Protein AF-U1NLK1-F1 (afdb_monomer)

Solvent-accessible surface area (backbone atoms only — not comparable to full-atom values): 20236 Å² total; per-residue (Å²): 136,89,83,83,89,82,84,82,87,79,84,86,82,89,83,80,89,79,91,85,88,83,83,87,78,91,76,84,80,75,80,75,85,73,62,99,63,58,69,63,58,55,56,57,53,33,57,78,66,53,51,46,60,52,48,53,52,49,52,52,51,51,51,49,48,53,52,52,48,52,51,51,51,54,51,52,48,52,53,52,49,54,52,49,52,50,52,52,51,53,53,50,50,53,52,50,51,56,49,47,53,54,48,52,53,50,50,54,66,72,64,68,86,81,70,88,75,87,65,66,79,44,77,47,78,29,47,57,73,56,37,52,51,48,49,54,53,49,43,65,43,75,46,58,84,64,21,15,33,32,29,35,33,65,48,76,87,63,58,54,67,72,57,41,66,74,45,47,83,43,43,64,58,52,60,77,48,53,54,26,37,38,38,36,38,75,84,60,85,45,39,37,36,33,36,50,65,44,73,71,75,75,44,74,48,62,29,37,37,40,82,73,63,70,61,29,55,34,50,49,94,81,24,25,30,40,39,35,35,42,45,76,43,34,34,22,33,30,39,32,45,61,84,54,77,47,80,74,48,75,43,77,52,93,68,74,73,90,71,88,73,85,51,99,59,49,70,61,52,51,53,52,33,53,52,50,32,51,54,47,51,54,49,47,50,51,51,53,55,49,50,60,70,74,42,63,71,85,40,50,69,46,33,36,38,36,21,42,72,93,58,51,73,82,39,62,93,73,36,80,40,77,49,71,46,95,56,64,82,55,47,70,62,17,39,54,51,40,54,54,55,54,39,36,32,38,37,35,32,93

Radius of gyration: 35.9 Å; Cα contacts (8 Å, |Δi|>4): 439; chains: 1; bounding box: 69×79×125 Å

pLDDT: mean 79.58, std 20.11, range [28.73, 97.25]

Nearest PDB structures (foldseek):
  7o80-assembly1_By  TM=4.225E-01  e=8.668E-10  Oryctolagus cuniculus
  5dmq-assembly1_B  TM=4.391E-01  e=5.364E-10  Mus musculus
  1dt9-assembly1_A  TM=4.737E-01  e=9.556E-09  Homo sapiens
  6xa1-assembly1_j  TM=4.141E-01  e=2.008E-09  Homo sapiens
  6p5n-assembly1_Aq  TM=4.142E-01  e=1.640E-08  Homo sapiens

Structure (mmCIF, N/CA/C/O backbone):
data_AF-U1NLK1-F1
#
_entry.id   AF-U1NLK1-F1
#
loop_
_atom_site.group_PDB
_atom_site.id
_atom_site.type_symbol
_atom_site.label_atom_id
_atom_site.label_alt_id
_atom_site.label_comp_id
_atom_site.label_asym_id
_atom_site.label_entity_id
_atom_site.label_seq_id
_atom_site.pdbx_PDB_ins_code
_atom_site.Cartn_x
_atom_site.Cartn_y
_atom_site.Cartn_z
_atom_site.occupancy
_atom_site.B_iso_or_equiv
_atom_site.auth_seq_id
_atom_site.auth_comp_id
_atom_site.auth_asym_id
_atom_site.auth_atom_id
_atom_site.pdbx_PDB_model_num
ATOM 1 N N . VAL A 1 1 ? 26.184 36.610 97.430 1.00 35.47 1 VAL A N 1
ATOM 2 C CA . VAL A 1 1 ? 25.673 35.224 97.487 1.00 35.47 1 VAL A CA 1
ATOM 3 C C . VAL A 1 1 ? 25.895 34.614 96.115 1.00 35.47 1 VAL A C 1
ATOM 5 O O . VAL A 1 1 ? 25.570 35.236 95.117 1.00 35.47 1 VAL A O 1
ATOM 8 N N . THR A 1 2 ? 26.633 33.514 96.124 1.00 32.72 2 THR A N 1
ATOM 9 C CA . THR A 1 2 ? 27.282 32.741 95.049 1.00 32.72 2 THR A CA 1
ATOM 10 C C . THR A 1 2 ? 26.509 32.554 93.737 1.00 32.72 2 THR A C 1
ATOM 12 O O . THR A 1 2 ? 25.318 32.268 93.777 1.00 32.72 2 THR A O 1
ATOM 15 N N . GLY A 1 3 ? 27.217 32.559 92.594 1.00 31.00 3 GLY A N 1
ATOM 16 C CA . GLY A 1 3 ? 26.672 32.031 91.334 1.00 31.00 3 GLY A CA 1
ATOM 17 C C . GLY A 1 3 ? 27.561 32.150 90.083 1.00 31.00 3 GLY A C 1
ATOM 18 O O . GLY A 1 3 ? 27.237 32.902 89.179 1.00 31.00 3 GLY A O 1
ATOM 19 N N . THR A 1 4 ? 28.653 31.376 90.042 1.00 31.38 4 THR A N 1
ATOM 20 C CA . THR A 1 4 ? 29.181 30.615 88.877 1.00 31.38 4 THR A CA 1
ATOM 21 C C . THR A 1 4 ? 29.261 31.236 87.466 1.00 31.38 4 THR A C 1
ATOM 23 O O . THR A 1 4 ? 28.329 31.143 86.671 1.00 31.38 4 THR A O 1
ATOM 26 N N . THR A 1 5 ? 30.474 31.653 87.082 1.00 32.59 5 THR A N 1
ATOM 27 C CA . THR A 1 5 ? 30.939 31.753 85.683 1.00 32.59 5 THR A CA 1
ATOM 28 C C . THR A 1 5 ? 31.375 30.366 85.187 1.00 32.59 5 THR A C 1
ATOM 30 O O . THR A 1 5 ? 32.355 29.817 85.690 1.00 32.59 5 THR A O 1
ATOM 33 N N . ARG A 1 6 ? 30.676 29.779 84.204 1.00 32.31 6 ARG A N 1
ATOM 34 C CA . ARG A 1 6 ? 31.159 28.602 83.453 1.00 32.31 6 ARG A CA 1
ATOM 35 C C . ARG A 1 6 ? 31.750 29.055 82.121 1.00 32.31 6 ARG A C 1
ATOM 37 O O . ARG A 1 6 ? 31.033 29.541 81.254 1.00 32.31 6 ARG A O 1
ATOM 44 N N . VAL A 1 7 ? 33.057 28.867 81.973 1.00 32.38 7 VAL A N 1
ATOM 45 C CA . VAL A 1 7 ? 33.780 28.967 80.701 1.00 32.38 7 VAL A CA 1
ATOM 46 C C . VAL A 1 7 ? 33.726 27.589 80.044 1.00 32.38 7 VAL A C 1
ATOM 48 O O . VAL A 1 7 ? 34.303 26.643 80.574 1.00 32.38 7 VAL A O 1
ATOM 51 N N . PHE A 1 8 ? 33.036 27.463 78.910 1.00 30.27 8 PHE A N 1
ATOM 52 C CA . PHE A 1 8 ? 33.158 26.292 78.043 1.00 30.27 8 PHE A CA 1
ATOM 53 C C . PHE A 1 8 ? 34.151 26.607 76.923 1.00 30.27 8 PHE A C 1
ATOM 55 O O . PHE A 1 8 ? 33.874 27.395 76.022 1.00 30.27 8 PHE A O 1
ATOM 62 N N . LYS A 1 9 ? 35.330 25.986 77.020 1.00 29.81 9 LYS A N 1
ATOM 63 C CA . LYS A 1 9 ? 36.232 25.730 75.895 1.00 29.81 9 LYS A CA 1
ATOM 64 C C . LYS A 1 9 ? 35.556 24.695 74.991 1.00 29.81 9 LYS A C 1
ATOM 66 O O . LYS A 1 9 ? 35.135 23.653 75.486 1.00 29.81 9 LYS A O 1
ATOM 71 N N . CYS A 1 10 ? 35.499 24.948 73.690 1.00 30.53 10 CYS A N 1
ATOM 72 C CA . CYS A 1 10 ? 35.383 23.888 72.694 1.00 30.53 10 CYS A CA 1
ATOM 73 C C . CYS A 1 10 ? 36.497 24.087 71.673 1.00 30.53 10 CYS A C 1
ATOM 75 O O . CYS A 1 10 ? 36.639 25.155 71.079 1.00 30.53 10 CYS A O 1
ATOM 77 N N . GLU A 1 11 ? 37.333 23.060 71.595 1.00 30.70 11 GLU A N 1
ATOM 78 C CA . GLU A 1 11 ? 38.488 22.933 70.726 1.00 30.70 11 GLU A CA 1
ATOM 79 C C . GLU A 1 11 ? 38.038 22.760 69.274 1.00 30.70 11 GLU A C 1
ATOM 81 O O . GLU A 1 11 ? 37.108 22.018 68.966 1.00 30.70 11 GLU A O 1
ATOM 86 N N . PHE A 1 12 ? 38.720 23.477 68.385 1.00 31.33 12 PHE A N 1
ATOM 87 C CA . PHE A 1 12 ? 38.648 23.306 66.942 1.00 31.33 12 PHE A CA 1
ATOM 88 C C . PHE A 1 12 ? 39.419 22.042 66.560 1.00 31.33 12 PHE A C 1
ATOM 90 O O . PHE A 1 12 ? 40.624 21.971 66.801 1.00 31.33 12 PHE A O 1
ATOM 97 N N . GLN A 1 13 ? 38.759 21.087 65.906 1.00 33.28 13 GLN A N 1
ATOM 98 C CA . GLN A 1 13 ? 39.443 20.004 65.209 1.00 33.28 13 GLN A CA 1
ATOM 99 C C . GLN A 1 13 ? 39.294 20.215 63.701 1.00 33.28 13 GLN A C 1
ATOM 101 O O . GLN A 1 13 ? 38.194 20.234 63.152 1.00 33.28 13 GLN A O 1
ATOM 106 N N . GLN A 1 14 ? 40.438 20.467 63.067 1.00 34.34 14 GLN A N 1
ATOM 107 C CA . GLN A 1 14 ? 40.618 20.654 61.633 1.00 34.34 14 GLN A CA 1
ATOM 108 C C . GLN A 1 14 ? 40.370 19.343 60.878 1.00 34.34 14 GLN A C 1
ATOM 110 O O . GLN A 1 14 ? 40.977 18.326 61.207 1.00 34.34 14 GLN A O 1
ATOM 115 N N . ILE A 1 15 ? 39.607 19.406 59.785 1.00 32.59 15 ILE A N 1
ATOM 116 C CA . ILE A 1 15 ? 39.897 18.617 58.584 1.00 32.59 15 ILE A CA 1
ATOM 117 C C . ILE A 1 15 ? 39.989 19.595 57.414 1.00 32.59 15 ILE A C 1
ATOM 119 O O . ILE A 1 15 ? 39.127 20.447 57.209 1.00 32.59 15 ILE A O 1
ATOM 123 N N . ALA A 1 16 ? 41.120 19.497 56.727 1.00 31.34 16 ALA A N 1
ATOM 124 C CA . ALA A 1 16 ? 41.568 20.337 55.637 1.00 31.34 16 ALA A CA 1
ATOM 125 C C . ALA A 1 16 ? 41.209 19.741 54.265 1.00 31.34 16 ALA A C 1
ATOM 127 O O . ALA A 1 16 ? 41.002 18.533 54.161 1.00 31.34 16 ALA A O 1
ATOM 128 N N . ASN A 1 17 ? 41.351 20.601 53.240 1.00 31.61 17 ASN A N 1
ATOM 129 C CA . ASN A 1 17 ? 41.755 20.305 51.850 1.00 31.61 17 ASN A CA 1
ATOM 130 C C . ASN A 1 17 ? 40.662 19.751 50.902 1.00 31.61 17 ASN A C 1
ATOM 132 O O . ASN A 1 17 ? 39.971 18.812 51.256 1.00 31.61 17 ASN A O 1
ATOM 136 N N . VAL A 1 18 ? 40.426 20.237 49.668 1.00 31.27 18 VAL A N 1
ATOM 137 C CA . VAL A 1 18 ? 41.134 21.106 48.686 1.00 31.27 18 VAL A CA 1
ATOM 138 C C . VAL A 1 18 ? 40.056 21.748 47.777 1.00 31.27 18 VAL A C 1
ATOM 140 O O . VAL A 1 18 ? 39.129 21.044 47.402 1.00 31.27 18 VAL A O 1
ATOM 143 N N . GLY A 1 19 ? 40.037 23.073 47.543 1.00 28.73 19 GLY A N 1
ATOM 144 C CA . GLY A 1 19 ? 40.497 23.761 46.304 1.00 28.73 19 GLY A CA 1
ATOM 145 C C . GLY A 1 19 ? 39.364 23.865 45.261 1.00 28.73 19 GLY A C 1
ATOM 146 O O . GLY A 1 19 ? 38.586 22.939 45.137 1.00 28.73 19 GLY A O 1
ATOM 147 N N . VAL A 1 20 ? 39.111 24.906 44.467 1.00 32.47 20 VAL A N 1
ATOM 148 C CA . VAL A 1 20 ? 39.746 26.144 43.973 1.00 32.47 20 VAL A CA 1
ATOM 149 C C . VAL A 1 20 ? 38.516 26.965 43.500 1.00 32.47 20 VAL A C 1
ATOM 151 O O . VAL A 1 20 ? 37.607 26.379 42.932 1.00 32.47 20 VAL A O 1
ATOM 154 N N . GLY A 1 21 ? 38.274 28.251 43.741 1.00 28.88 21 GLY A N 1
ATOM 155 C CA . GLY A 1 21 ? 39.117 29.433 43.704 1.00 28.88 21 GLY A CA 1
ATOM 156 C C . GLY A 1 21 ? 38.359 30.505 42.907 1.00 28.88 21 GLY A C 1
ATOM 157 O O . GLY A 1 21 ? 38.140 30.299 41.727 1.00 28.88 21 GLY A O 1
ATOM 158 N N . SER A 1 22 ? 37.976 31.628 43.529 1.00 32.97 22 SER A N 1
ATOM 159 C CA . SER A 1 22 ? 37.898 32.959 42.887 1.00 32.97 22 SER A CA 1
ATOM 160 C C . SER A 1 22 ? 37.279 34.012 43.820 1.00 32.97 22 SER A C 1
ATOM 162 O O . SER A 1 22 ? 36.072 34.071 44.010 1.00 32.97 22 SER A O 1
ATOM 164 N N . ARG A 1 23 ? 38.159 34.877 44.339 1.00 36.12 23 ARG A N 1
ATOM 165 C CA . ARG A 1 23 ? 37.994 36.335 44.503 1.00 36.12 23 ARG A CA 1
ATOM 166 C C . ARG A 1 23 ? 36.764 36.860 45.272 1.00 36.12 23 ARG A C 1
ATOM 168 O O . ARG A 1 23 ? 35.767 37.257 44.695 1.00 36.12 23 ARG A O 1
ATOM 175 N N . GLY A 1 24 ? 36.970 37.042 46.577 1.00 29.58 24 GLY A N 1
ATOM 176 C CA . GLY A 1 24 ? 37.084 38.382 47.168 1.00 29.58 24 GLY A CA 1
ATOM 177 C C . GLY A 1 24 ? 35.843 39.278 47.216 1.00 29.58 24 GLY A C 1
ATOM 178 O O . GLY A 1 24 ? 35.661 40.123 46.349 1.00 29.58 24 GLY A O 1
ATOM 179 N N . LEU A 1 25 ? 35.145 39.243 48.353 1.00 28.91 25 LEU A N 1
ATOM 180 C CA . LEU A 1 25 ? 34.702 40.460 49.039 1.00 28.91 25 LEU A CA 1
ATOM 181 C C . LEU A 1 25 ? 34.605 40.173 50.545 1.00 28.91 25 LEU A C 1
ATOM 183 O O . LEU A 1 25 ? 33.711 39.472 51.011 1.00 28.91 25 LEU A O 1
ATOM 187 N N . CYS A 1 26 ? 35.568 40.693 51.309 1.00 29.67 26 CYS A N 1
ATOM 188 C CA . CYS A 1 26 ? 35.467 40.792 52.761 1.00 29.67 26 CYS A CA 1
ATOM 189 C C . CYS A 1 26 ? 34.320 41.752 53.099 1.00 29.67 26 CYS A C 1
ATOM 191 O O . CYS A 1 26 ? 34.511 42.965 53.039 1.00 29.67 26 CYS A O 1
ATOM 193 N N . LEU A 1 27 ? 33.154 41.231 53.490 1.00 30.28 27 LEU A N 1
ATOM 194 C CA . LEU A 1 27 ? 32.208 42.005 54.288 1.00 30.28 27 LEU A CA 1
ATOM 195 C C . LEU A 1 27 ? 32.495 41.753 55.769 1.00 30.28 27 LEU A C 1
ATOM 197 O O . LEU A 1 27 ? 32.310 40.658 56.297 1.00 30.28 27 LEU A O 1
ATOM 201 N N . LEU A 1 28 ? 32.966 42.808 56.423 1.00 30.84 28 LEU A N 1
ATOM 202 C CA . LEU A 1 28 ? 33.087 42.936 57.866 1.00 30.84 28 LEU A CA 1
ATOM 203 C C . LEU A 1 28 ? 31.682 42.769 58.488 1.00 30.84 28 LEU A C 1
ATOM 205 O O . LEU A 1 28 ? 30.884 43.705 58.491 1.00 30.84 28 LEU A O 1
ATOM 209 N N . LEU A 1 29 ? 31.347 41.584 59.003 1.00 30.23 29 LEU A N 1
ATOM 210 C CA . LEU A 1 29 ? 30.128 41.386 59.792 1.00 30.23 29 LEU A CA 1
ATOM 211 C C . LEU A 1 29 ? 30.352 41.938 61.205 1.00 30.23 29 LEU A C 1
ATOM 213 O O . LEU A 1 29 ? 30.707 41.222 62.140 1.00 30.23 29 LEU A O 1
ATOM 217 N N . ILE A 1 30 ? 30.118 43.242 61.362 1.00 32.88 30 ILE A N 1
ATOM 218 C CA . ILE A 1 30 ? 29.754 43.814 62.658 1.00 32.88 30 ILE A CA 1
ATOM 219 C C . ILE A 1 30 ? 28.390 43.210 63.003 1.00 32.88 30 ILE A C 1
ATOM 221 O O . ILE A 1 30 ? 27.362 43.637 62.483 1.00 32.88 30 ILE A O 1
ATOM 225 N N . SER A 1 31 ? 28.372 42.188 63.860 1.00 30.61 31 SER A N 1
ATOM 226 C CA . SER A 1 31 ? 27.138 41.656 64.441 1.00 30.61 31 SER A CA 1
ATOM 227 C C . SER A 1 31 ? 26.549 42.697 65.397 1.00 30.61 31 SER A C 1
ATOM 229 O O . SER A 1 31 ? 26.691 42.595 66.619 1.00 30.61 31 SER A O 1
ATOM 231 N N . VAL A 1 32 ? 25.862 43.704 64.848 1.00 34.84 32 VAL A N 1
ATOM 232 C CA . VAL A 1 32 ? 24.893 44.490 65.609 1.00 34.84 32 VAL A CA 1
ATOM 233 C C . VAL A 1 32 ? 23.777 43.526 65.972 1.00 34.84 32 VAL A C 1
ATOM 235 O O . VAL A 1 32 ? 22.963 43.124 65.143 1.00 34.84 32 VAL A O 1
ATOM 238 N N . ARG A 1 33 ? 23.777 43.122 67.240 1.00 41.47 33 ARG A N 1
ATOM 239 C CA . ARG A 1 33 ? 22.706 42.375 67.890 1.00 41.47 33 ARG A CA 1
ATOM 240 C C . ARG A 1 33 ? 21.484 43.299 67.962 1.00 41.47 33 ARG A C 1
ATOM 242 O O . ARG A 1 33 ? 21.213 43.896 68.997 1.00 41.47 33 ARG A O 1
ATOM 249 N N . SER A 1 34 ? 20.807 43.482 66.829 1.00 35.38 34 SER A N 1
ATOM 250 C CA . SER A 1 34 ? 19.539 44.199 66.760 1.00 35.38 34 SER A CA 1
ATOM 251 C C . SER A 1 34 ? 18.430 43.256 67.203 1.00 35.38 34 SER A C 1
ATOM 253 O O . SER A 1 34 ? 18.368 42.084 66.836 1.00 35.38 34 SER A O 1
ATOM 255 N N . SER A 1 35 ? 17.626 43.788 68.102 1.00 36.69 35 SER A N 1
ATOM 256 C CA . SER A 1 35 ? 16.514 43.187 68.812 1.00 36.69 35 SER A CA 1
ATOM 257 C C . SER A 1 35 ? 15.541 42.428 67.904 1.00 36.69 35 SER A C 1
ATOM 259 O O . SER A 1 35 ? 15.297 42.800 66.759 1.00 36.69 35 SER A O 1
ATOM 261 N N . ARG A 1 36 ? 14.856 41.429 68.477 1.00 40.22 36 ARG A N 1
ATOM 262 C CA . ARG A 1 36 ? 13.654 40.769 67.922 1.00 40.22 36 ARG A CA 1
ATOM 263 C C . ARG A 1 36 ? 12.462 41.733 67.684 1.00 40.22 36 ARG A C 1
ATOM 265 O O . ARG A 1 36 ? 11.320 41.298 67.691 1.00 40.22 36 ARG A O 1
ATOM 272 N N . HIS A 1 37 ? 12.686 43.040 67.543 1.00 42.81 37 HIS A N 1
ATOM 273 C CA . HIS A 1 37 ? 11.664 44.056 67.261 1.00 42.81 37 HIS A CA 1
ATOM 274 C C . HIS A 1 37 ? 11.772 44.643 65.842 1.00 42.81 37 HIS A C 1
ATOM 276 O O . HIS A 1 37 ? 10.816 45.251 65.375 1.00 42.81 37 HIS A O 1
ATOM 282 N N . SER A 1 38 ? 12.878 44.433 65.119 1.00 42.03 38 SER A N 1
ATOM 283 C CA . SER A 1 38 ? 13.052 44.941 63.745 1.00 42.03 38 SER A CA 1
ATOM 284 C C . SER A 1 38 ? 12.443 44.045 62.656 1.00 42.03 38 SER A C 1
ATOM 286 O O . SER A 1 38 ? 12.184 44.522 61.556 1.00 42.03 38 SER A O 1
ATOM 288 N N . VAL A 1 39 ? 12.136 42.779 62.962 1.00 50.25 39 VAL A N 1
ATOM 289 C CA . VAL A 1 39 ? 11.487 41.845 62.016 1.00 50.25 39 VAL A CA 1
ATOM 290 C C . VAL A 1 39 ? 10.010 42.206 61.780 1.00 50.25 39 VAL A C 1
ATOM 292 O O . VAL A 1 39 ? 9.507 42.041 60.674 1.00 50.25 39 VAL A O 1
ATOM 295 N N . GLY A 1 40 ? 9.328 42.776 62.784 1.00 49.94 40 GLY A N 1
ATOM 296 C CA . GLY A 1 40 ? 7.930 43.214 62.656 1.00 49.94 40 GLY A CA 1
ATOM 297 C C . GLY A 1 40 ? 7.755 44.496 61.831 1.00 49.94 40 GLY A C 1
ATOM 298 O O . GLY A 1 40 ? 6.824 44.596 61.040 1.00 49.94 40 GLY A O 1
ATOM 299 N N . TYR A 1 41 ? 8.681 45.454 61.953 1.00 48.44 41 TYR A N 1
ATOM 300 C CA . TYR A 1 41 ? 8.606 46.735 61.232 1.00 48.44 41 TYR A CA 1
ATOM 301 C C . TYR A 1 41 ? 8.932 46.615 59.735 1.00 48.44 41 TYR A C 1
ATOM 303 O O . TYR A 1 41 ? 8.429 47.398 58.934 1.00 48.44 41 TYR A O 1
ATOM 311 N N . LEU A 1 42 ? 9.748 45.630 59.345 1.00 50.34 42 LEU A N 1
ATOM 312 C CA . LEU A 1 42 ? 10.092 45.394 57.941 1.00 50.34 42 LEU A CA 1
ATOM 313 C C . LEU A 1 42 ? 8.917 44.787 57.149 1.00 50.34 42 LEU A C 1
ATOM 315 O O . LEU A 1 42 ? 8.744 45.127 55.984 1.00 50.34 42 LEU A O 1
ATOM 319 N N . CYS A 1 43 ? 8.077 43.959 57.785 1.00 53.47 43 CYS A N 1
ATOM 320 C CA . CYS A 1 43 ? 6.880 43.387 57.152 1.00 53.47 43 CYS A CA 1
ATOM 321 C C . CYS A 1 43 ? 5.790 44.445 56.906 1.00 53.47 43 CYS A C 1
ATOM 323 O O . CYS A 1 43 ? 5.190 44.458 55.839 1.00 53.47 43 CYS A O 1
ATOM 325 N N . MET A 1 44 ? 5.590 45.382 57.843 1.00 58.22 44 MET A N 1
ATOM 326 C CA . MET A 1 44 ? 4.573 46.439 57.704 1.00 58.22 44 MET A CA 1
ATOM 327 C C . MET A 1 44 ? 4.923 47.500 56.642 1.00 58.22 44 MET A C 1
ATOM 329 O O . MET A 1 44 ? 4.026 48.073 56.028 1.00 58.22 44 MET A O 1
ATOM 333 N N . ILE A 1 45 ? 6.214 47.782 56.407 1.00 56.75 45 ILE A N 1
ATOM 334 C CA . ILE A 1 45 ? 6.647 48.718 55.348 1.00 56.75 45 ILE A CA 1
ATOM 335 C C . ILE A 1 45 ? 6.525 48.080 53.954 1.00 56.75 45 ILE A C 1
ATOM 337 O O . ILE A 1 45 ? 6.176 48.774 53.000 1.00 56.75 45 ILE A O 1
ATOM 341 N N . ASP A 1 46 ? 6.768 46.771 53.830 1.00 56.66 46 ASP A N 1
ATOM 342 C CA . ASP A 1 46 ? 6.590 46.036 52.567 1.00 56.66 46 ASP A CA 1
ATOM 343 C C . ASP A 1 46 ? 5.102 45.941 52.157 1.00 56.66 46 ASP A C 1
ATOM 345 O O . ASP A 1 46 ? 4.799 45.948 50.961 1.00 56.66 46 ASP A O 1
ATOM 349 N N . GLU A 1 47 ? 4.182 45.928 53.131 1.00 55.81 47 GLU A N 1
ATOM 350 C CA . GLU A 1 47 ? 2.721 45.952 52.934 1.00 55.81 47 GLU A CA 1
ATOM 351 C C . GLU A 1 47 ? 2.205 47.328 52.466 1.00 55.81 47 GLU A C 1
ATOM 353 O O . GLU A 1 47 ? 1.388 47.409 51.553 1.00 55.81 47 GLU A O 1
ATOM 358 N N . LEU A 1 48 ? 2.727 48.429 53.025 1.00 56.22 48 LEU A N 1
ATOM 359 C CA . LEU A 1 48 ? 2.300 49.797 52.682 1.00 56.22 48 LEU A CA 1
ATOM 360 C C . LEU A 1 48 ? 2.859 50.327 51.347 1.00 56.22 48 LEU A C 1
ATOM 362 O O . LEU A 1 48 ? 2.361 51.329 50.837 1.00 56.22 48 LEU A O 1
ATOM 366 N N . LEU A 1 49 ? 3.884 49.685 50.776 1.00 59.66 49 LEU A N 1
ATOM 367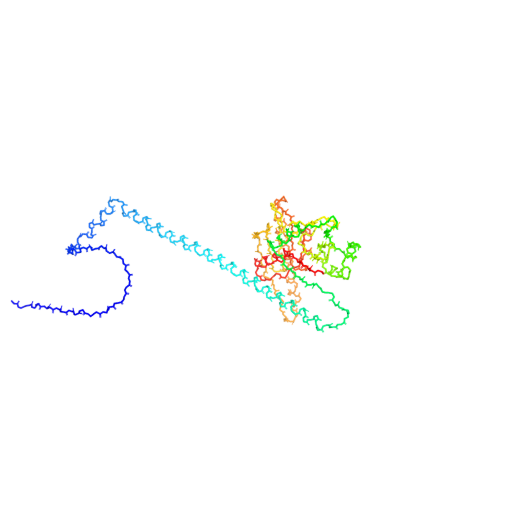 C CA . LEU A 1 49 ? 4.542 50.109 49.529 1.00 59.66 49 LEU A CA 1
ATOM 368 C C . LEU A 1 49 ? 4.200 49.227 48.311 1.00 59.66 49 LEU A C 1
ATOM 370 O O . LEU A 1 49 ? 4.868 49.335 47.284 1.00 59.66 49 LEU A O 1
ATOM 374 N N . GLY A 1 50 ? 3.205 48.333 48.408 1.00 61.88 50 GLY A N 1
ATOM 375 C CA . GLY A 1 50 ? 2.784 47.442 47.308 1.00 61.88 50 GLY A CA 1
ATOM 376 C C . GLY A 1 50 ? 3.819 46.374 46.921 1.00 61.88 50 GLY A C 1
ATOM 377 O O . GLY A 1 50 ? 3.625 45.592 45.993 1.00 61.88 50 GLY A O 1
ATOM 378 N N . ARG A 1 51 ? 4.941 46.312 47.646 1.00 72.56 51 ARG A N 1
ATOM 379 C CA . ARG A 1 51 ? 6.037 45.375 47.393 1.00 72.56 51 ARG A CA 1
ATOM 380 C C . ARG A 1 51 ? 5.681 43.960 47.841 1.00 72.56 51 ARG A C 1
ATOM 382 O O . ARG A 1 51 ? 6.163 43.008 47.238 1.00 72.56 51 ARG A O 1
ATOM 389 N N . ALA A 1 52 ? 4.833 43.830 48.862 1.00 72.88 52 ALA A N 1
ATOM 390 C CA . ALA A 1 52 ? 4.252 42.557 49.275 1.00 72.88 52 ALA A CA 1
ATOM 391 C C . ALA A 1 52 ? 3.343 41.960 48.185 1.00 72.88 52 ALA A C 1
ATOM 393 O O . ALA A 1 52 ? 3.490 40.790 47.853 1.00 72.88 52 ALA A O 1
ATOM 394 N N . GLU A 1 53 ? 2.478 42.771 47.568 1.00 71.94 53 GLU A N 1
ATOM 395 C CA . GLU A 1 53 ? 1.583 42.335 46.485 1.00 71.94 53 GLU A CA 1
ATOM 396 C C . GLU A 1 53 ? 2.363 41.950 45.221 1.00 71.94 53 GLU A C 1
ATOM 398 O O . GLU A 1 53 ? 2.124 40.901 44.629 1.00 71.94 53 GLU A O 1
ATOM 403 N N . LEU A 1 54 ? 3.376 42.740 44.853 1.00 78.75 54 LEU A N 1
ATOM 404 C CA . LEU A 1 54 ? 4.267 42.402 43.741 1.00 78.75 54 LEU A CA 1
ATOM 405 C C . LEU A 1 54 ? 5.080 41.130 44.005 1.00 78.75 54 LEU A C 1
ATOM 407 O O . LEU A 1 54 ? 5.265 40.344 43.085 1.00 78.75 54 LEU A O 1
ATOM 411 N N . LYS A 1 55 ? 5.549 40.899 45.238 1.00 76.88 55 LYS A N 1
ATOM 412 C CA . LYS A 1 55 ? 6.213 39.639 45.610 1.00 76.88 55 LYS A CA 1
ATOM 413 C C . LYS A 1 55 ? 5.260 38.451 45.509 1.00 76.88 55 LYS A C 1
ATOM 415 O O . LYS A 1 55 ? 5.651 37.447 44.935 1.00 76.88 55 LYS A O 1
ATOM 420 N N . ALA A 1 56 ? 4.027 38.590 45.995 1.00 80.62 56 ALA A N 1
ATOM 421 C CA . ALA A 1 56 ? 3.014 37.544 45.882 1.00 80.62 56 ALA A CA 1
ATOM 422 C C . ALA A 1 56 ? 2.688 37.229 44.413 1.00 80.62 56 ALA A C 1
ATOM 424 O O . ALA A 1 56 ? 2.599 36.066 44.039 1.00 80.62 56 ALA A O 1
ATOM 425 N N . ARG A 1 57 ? 2.591 38.253 43.553 1.00 82.56 57 ARG A N 1
ATOM 426 C CA . ARG A 1 57 ? 2.365 38.054 42.116 1.00 82.56 57 ARG A CA 1
ATOM 427 C C . ARG A 1 57 ? 3.570 37.440 41.405 1.00 82.56 57 ARG A C 1
ATOM 429 O O . ARG A 1 57 ? 3.385 36.680 40.463 1.00 82.56 57 ARG A O 1
ATOM 436 N N . ILE A 1 58 ? 4.789 37.777 41.825 1.00 88.19 58 ILE A N 1
ATOM 437 C CA . ILE A 1 58 ? 6.010 37.134 41.322 1.00 88.19 58 ILE A CA 1
ATOM 438 C C . ILE A 1 58 ? 6.006 35.654 41.704 1.00 88.19 58 ILE A C 1
ATOM 440 O O . ILE A 1 58 ? 6.234 34.828 40.835 1.00 88.19 58 ILE A O 1
ATOM 444 N N . GLU A 1 59 ? 5.683 35.324 42.952 1.00 86.06 59 GLU A N 1
ATOM 445 C CA . GLU A 1 59 ? 5.633 33.942 43.438 1.00 86.06 59 GLU A CA 1
ATOM 446 C C . GLU A 1 59 ? 4.554 33.124 42.703 1.00 86.06 59 GLU A C 1
ATOM 448 O O . GLU A 1 59 ? 4.837 32.039 42.204 1.00 86.06 59 GLU A O 1
ATOM 453 N N . GLU A 1 60 ? 3.360 33.690 42.504 1.00 85.94 60 GLU A N 1
ATOM 454 C CA . GLU A 1 60 ? 2.286 33.086 41.699 1.00 85.94 60 GLU A CA 1
ATOM 455 C C . GLU A 1 60 ? 2.710 32.861 40.236 1.00 85.94 60 GLU A C 1
ATOM 457 O O . GLU A 1 60 ? 2.516 31.781 39.680 1.00 85.94 60 GLU A O 1
ATOM 462 N N . LEU A 1 61 ? 3.333 33.863 39.604 1.00 88.62 61 LEU A N 1
ATOM 463 C CA . LEU A 1 61 ? 3.818 33.747 38.227 1.00 88.62 61 LEU A CA 1
ATOM 464 C C . LEU A 1 61 ? 4.976 32.752 38.103 1.00 88.62 61 LEU A C 1
ATOM 466 O O . LEU A 1 61 ? 5.077 32.077 37.081 1.00 88.62 61 LEU A O 1
ATOM 470 N N . GLU A 1 62 ? 5.849 32.651 39.104 1.00 84.94 62 GLU A N 1
ATOM 471 C CA . GLU A 1 62 ? 6.932 31.665 39.158 1.00 84.94 62 GLU A CA 1
ATOM 472 C C . GLU A 1 62 ? 6.376 30.240 39.304 1.00 84.94 62 GLU A C 1
ATOM 474 O O . GLU A 1 62 ? 6.843 29.328 38.614 1.00 84.94 62 GLU A O 1
ATOM 479 N N . GLU A 1 63 ? 5.331 30.046 40.114 1.00 87.19 63 GLU A N 1
ATOM 480 C CA . GLU A 1 63 ? 4.608 28.774 40.221 1.00 87.19 63 GLU A CA 1
ATOM 481 C C . GLU A 1 63 ? 3.897 28.396 38.913 1.00 87.19 63 GLU A C 1
ATOM 483 O O . GLU A 1 63 ? 4.024 27.254 38.450 1.00 87.19 63 GLU A O 1
ATOM 488 N N . GLU A 1 64 ? 3.208 29.343 38.267 1.00 85.56 64 GLU A N 1
ATOM 489 C CA . GLU A 1 64 ? 2.591 29.139 36.951 1.00 85.56 64 GLU A CA 1
ATOM 490 C C . GLU A 1 64 ? 3.640 28.793 35.889 1.00 85.56 64 GLU A C 1
ATOM 492 O O . GLU A 1 64 ? 3.445 27.855 35.110 1.00 85.56 64 GLU A O 1
ATOM 497 N N . ASN A 1 65 ? 4.785 29.485 35.882 1.00 88.25 65 ASN A N 1
ATOM 498 C CA . ASN A 1 65 ? 5.881 29.190 34.960 1.00 88.25 65 ASN A CA 1
ATOM 499 C C . ASN A 1 65 ? 6.427 27.776 35.191 1.00 88.25 65 ASN A C 1
ATOM 501 O O . ASN A 1 65 ? 6.612 27.016 34.241 1.00 88.25 65 ASN A O 1
ATOM 505 N N . HIS A 1 66 ? 6.614 27.378 36.453 1.00 86.19 66 HIS A N 1
ATOM 506 C CA . HIS A 1 66 ? 7.034 26.023 36.801 1.00 86.19 66 HIS A CA 1
ATOM 507 C C . HIS A 1 66 ? 6.005 24.956 36.419 1.00 86.19 66 HIS A C 1
ATOM 509 O O . HIS A 1 66 ? 6.380 23.841 36.053 1.00 86.19 66 HIS A O 1
ATOM 515 N N . HIS A 1 67 ? 4.711 25.255 36.504 1.00 90.56 67 HIS A N 1
ATOM 516 C CA . HIS A 1 67 ? 3.660 24.347 36.056 1.00 90.56 67 HIS A CA 1
ATOM 517 C C . HIS A 1 67 ? 3.631 24.216 34.525 1.00 90.56 67 HIS A C 1
ATOM 519 O O . HIS A 1 67 ? 3.580 23.101 34.004 1.00 90.56 67 HIS A O 1
ATOM 525 N N . LEU A 1 68 ? 3.721 25.331 33.794 1.00 87.38 68 LEU A N 1
ATOM 526 C CA . LEU A 1 68 ? 3.777 25.336 32.330 1.00 87.38 68 LEU A CA 1
ATOM 527 C C . LEU A 1 68 ? 5.023 24.619 31.808 1.00 87.38 68 LEU A C 1
ATOM 529 O O . LEU A 1 68 ? 4.913 23.806 30.894 1.00 87.38 68 LEU A O 1
ATOM 533 N N . LYS A 1 69 ? 6.184 24.852 32.426 1.00 85.81 69 LYS A N 1
ATOM 534 C CA . LYS A 1 69 ? 7.434 24.191 32.049 1.00 85.81 69 LYS A CA 1
ATOM 535 C C . LYS A 1 69 ? 7.352 22.675 32.230 1.00 85.81 69 LYS A C 1
ATOM 537 O O . LYS A 1 69 ? 7.667 21.947 31.299 1.00 85.81 69 LYS A O 1
ATOM 542 N N . ARG A 1 70 ? 6.817 22.207 33.365 1.00 87.81 70 ARG A N 1
ATOM 543 C CA . ARG A 1 70 ? 6.566 20.773 33.599 1.00 87.81 70 ARG A CA 1
ATOM 544 C C . ARG A 1 70 ? 5.605 20.167 32.577 1.00 87.81 70 ARG A C 1
ATOM 546 O O . ARG A 1 70 ? 5.791 19.026 32.176 1.00 87.81 70 ARG A O 1
ATOM 553 N N . ARG A 1 71 ? 4.578 20.912 32.148 1.00 87.50 71 ARG A N 1
ATOM 554 C CA . ARG A 1 71 ? 3.667 20.452 31.088 1.00 87.50 71 ARG A CA 1
ATOM 555 C C . ARG A 1 71 ? 4.385 20.303 29.752 1.00 87.50 71 ARG A C 1
ATOM 557 O O . ARG A 1 71 ? 4.179 19.292 29.099 1.00 87.50 71 ARG A O 1
ATOM 564 N N . VAL A 1 72 ? 5.201 21.281 29.361 1.00 87.69 72 VAL A N 1
ATOM 565 C CA . VAL A 1 72 ? 5.965 21.222 28.105 1.00 87.69 72 VAL A CA 1
ATOM 566 C C . VAL A 1 72 ? 6.969 20.074 28.140 1.00 87.69 72 VAL A C 1
ATOM 568 O O . VAL A 1 72 ? 6.978 19.278 27.213 1.00 87.69 72 VAL A O 1
ATOM 571 N N . GLU A 1 73 ? 7.724 19.923 29.229 1.00 85.00 73 GLU A N 1
ATOM 572 C CA . GLU A 1 73 ? 8.672 18.814 29.407 1.00 85.00 73 GLU A CA 1
ATOM 573 C C . GLU A 1 73 ? 7.964 17.451 29.311 1.00 85.00 73 GLU A C 1
ATOM 575 O O . GLU A 1 73 ? 8.433 16.569 28.602 1.00 85.00 73 GLU A O 1
ATOM 580 N N . ALA A 1 74 ? 6.786 17.298 29.928 1.00 88.50 74 ALA A N 1
ATOM 581 C CA . ALA A 1 74 ? 6.007 16.061 29.842 1.00 88.50 74 ALA A CA 1
ATOM 582 C C . ALA A 1 74 ? 5.427 15.787 28.438 1.00 88.50 74 ALA A C 1
ATOM 584 O O . ALA A 1 74 ? 5.244 14.629 28.069 1.00 88.50 74 ALA A O 1
ATOM 585 N N . GLU A 1 75 ? 5.090 16.822 27.663 1.00 80.44 75 GLU A N 1
ATOM 586 C CA . GLU A 1 75 ? 4.678 16.667 26.258 1.00 80.44 75 GLU A CA 1
ATOM 587 C C . GLU A 1 75 ? 5.867 16.329 25.349 1.00 80.44 75 GLU A C 1
ATOM 589 O O . GLU A 1 75 ? 5.746 15.500 24.449 1.00 80.44 75 GLU A O 1
ATOM 594 N N . GLU A 1 76 ? 7.023 16.956 25.573 1.00 80.50 76 GLU A N 1
ATOM 595 C CA . GLU A 1 76 ? 8.263 16.662 24.849 1.00 80.50 76 GLU A CA 1
ATOM 596 C C . GLU A 1 76 ? 8.740 15.232 25.119 1.00 80.50 76 GLU A C 1
ATOM 598 O O . GLU A 1 76 ? 9.104 14.526 24.178 1.00 80.50 76 GLU A O 1
ATOM 603 N N . GLU A 1 77 ? 8.664 14.780 26.373 1.00 81.88 77 GLU A N 1
ATOM 604 C CA . GLU A 1 77 ? 8.967 13.404 26.772 1.00 81.88 77 GLU A CA 1
ATOM 605 C C . GLU A 1 77 ? 8.025 12.418 26.072 1.00 81.88 77 GLU A C 1
ATOM 607 O O . GLU A 1 77 ? 8.505 11.522 25.382 1.00 81.88 77 GLU A O 1
ATOM 612 N N . ARG A 1 78 ? 6.705 12.661 26.092 1.00 81.00 78 ARG A N 1
ATOM 613 C CA . ARG A 1 78 ? 5.729 11.828 25.364 1.00 81.00 78 ARG A CA 1
ATOM 614 C C . ARG A 1 78 ? 5.986 11.769 23.859 1.00 81.00 78 ARG A C 1
ATOM 616 O O . ARG A 1 78 ? 5.869 10.705 23.256 1.00 81.00 78 ARG A O 1
ATOM 623 N N . ARG A 1 79 ? 6.367 12.886 23.229 1.00 80.31 79 ARG A N 1
ATOM 624 C CA . ARG A 1 79 ? 6.744 12.905 21.802 1.00 80.31 79 ARG A CA 1
ATOM 625 C C . ARG A 1 79 ? 8.018 12.104 21.543 1.00 80.31 79 ARG A C 1
ATOM 627 O O . ARG A 1 79 ? 8.081 11.366 20.564 1.00 80.31 79 ARG A O 1
ATOM 634 N N . SER A 1 80 ? 9.025 12.247 22.401 1.00 81.12 80 SER A N 1
ATOM 635 C CA . SER A 1 80 ? 10.289 11.513 22.293 1.00 81.12 80 SER A CA 1
ATOM 636 C C . SER A 1 80 ? 10.091 10.008 22.482 1.00 81.12 80 SER A C 1
ATOM 638 O O . SER A 1 80 ? 10.675 9.214 21.740 1.00 81.12 80 SER A O 1
ATOM 640 N N . GLU A 1 81 ? 9.254 9.610 23.439 1.00 80.62 81 GLU A N 1
ATOM 641 C CA . GLU A 1 81 ? 8.861 8.219 23.669 1.00 80.62 81 GLU A CA 1
ATOM 642 C C . GLU A 1 81 ? 8.129 7.653 22.451 1.00 80.62 81 GLU A C 1
ATOM 644 O O . GLU A 1 81 ? 8.572 6.643 21.913 1.00 80.62 81 GLU A O 1
ATOM 649 N N . ALA A 1 82 ? 7.118 8.351 21.922 1.00 80.88 82 ALA A N 1
ATOM 650 C CA . ALA A 1 82 ? 6.388 7.913 20.729 1.00 80.88 82 ALA A CA 1
ATOM 651 C C . ALA A 1 82 ? 7.301 7.737 19.498 1.00 80.88 82 ALA A C 1
ATOM 653 O O . ALA A 1 82 ? 7.186 6.759 18.757 1.00 80.88 82 ALA A O 1
ATOM 654 N N . VAL A 1 83 ? 8.257 8.650 19.283 1.00 81.62 83 VAL A N 1
ATOM 655 C CA . VAL A 1 83 ? 9.249 8.523 18.199 1.00 81.62 83 VAL A CA 1
ATOM 656 C C . VAL A 1 83 ? 10.172 7.326 18.431 1.00 81.62 83 VAL A C 1
ATOM 658 O O . VAL A 1 83 ? 10.470 6.594 17.485 1.00 81.62 83 VAL A O 1
ATOM 661 N N . SER A 1 84 ? 10.619 7.110 19.669 1.00 75.75 84 SER A N 1
ATOM 662 C CA . SER A 1 84 ? 11.505 5.994 20.024 1.00 75.75 84 SER A CA 1
ATOM 663 C C . SER A 1 84 ? 10.799 4.646 19.879 1.00 75.75 84 SER A C 1
ATOM 665 O O . SER A 1 84 ? 11.368 3.707 19.321 1.00 75.75 84 SER A O 1
ATOM 667 N N . GLU A 1 85 ? 9.541 4.555 20.311 1.00 82.44 85 GLU A N 1
ATOM 668 C CA . GLU A 1 85 ? 8.693 3.383 20.111 1.00 82.44 85 GLU A CA 1
ATOM 669 C C . GLU A 1 85 ? 8.506 3.097 18.620 1.00 82.44 85 GLU A C 1
ATOM 671 O O . GLU A 1 85 ? 8.753 1.967 18.190 1.00 82.44 85 GLU A O 1
ATOM 676 N N . ARG A 1 86 ? 8.208 4.121 17.805 1.00 81.38 86 ARG A N 1
ATOM 677 C CA . ARG A 1 86 ? 8.109 3.982 16.344 1.00 81.38 86 ARG A CA 1
ATOM 678 C C . ARG A 1 86 ? 9.402 3.446 15.727 1.00 81.38 86 ARG A C 1
ATOM 680 O O . ARG A 1 86 ? 9.364 2.491 14.958 1.00 81.38 86 ARG A O 1
ATOM 687 N N . GLN A 1 87 ? 10.553 4.005 16.102 1.00 81.12 87 GLN A N 1
ATOM 688 C CA . GLN A 1 87 ? 11.859 3.541 15.619 1.00 81.12 87 GLN A CA 1
ATOM 689 C C . GLN A 1 87 ? 12.152 2.093 16.037 1.00 81.12 87 GLN A C 1
ATOM 691 O O . GLN A 1 87 ? 12.705 1.320 15.255 1.00 81.12 87 GLN A O 1
ATOM 696 N N . SER A 1 88 ? 11.775 1.703 17.257 1.00 69.50 88 SER A N 1
ATOM 697 C CA . SER A 1 88 ? 11.955 0.331 17.746 1.00 69.50 88 SER A CA 1
ATOM 698 C C . SER A 1 88 ? 11.062 -0.677 17.012 1.00 69.50 88 SER A C 1
ATOM 700 O O . SER A 1 88 ? 11.507 -1.784 16.687 1.00 69.50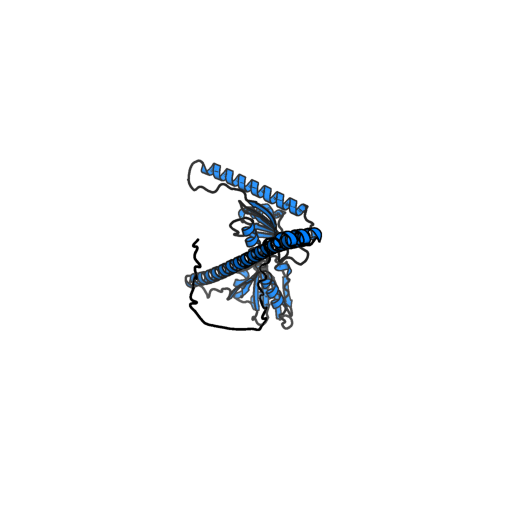 88 SER A O 1
ATOM 702 N N . ALA A 1 89 ? 9.830 -0.279 16.683 1.00 75.25 89 ALA A N 1
ATOM 703 C CA . ALA A 1 89 ? 8.912 -1.071 15.879 1.00 75.25 89 ALA A CA 1
ATOM 704 C C . ALA A 1 89 ? 9.446 -1.237 14.448 1.00 75.25 89 ALA A C 1
ATOM 706 O O . ALA A 1 89 ? 9.535 -2.363 13.962 1.00 75.25 89 ALA A O 1
ATOM 707 N N . GLU A 1 90 ? 9.911 -0.152 13.819 1.00 69.69 90 GLU A N 1
ATOM 708 C CA . GLU A 1 90 ? 10.561 -0.187 12.501 1.00 69.69 90 GLU A CA 1
ATOM 709 C C . GLU A 1 90 ? 11.791 -1.108 12.491 1.00 69.69 90 GLU A C 1
ATOM 711 O O . GLU A 1 90 ? 11.958 -1.920 11.582 1.00 69.69 90 GLU A O 1
ATOM 716 N N . ALA A 1 91 ? 12.641 -1.038 13.521 1.00 72.12 91 ALA A N 1
ATOM 717 C CA . ALA A 1 91 ? 13.808 -1.909 13.640 1.00 72.12 91 ALA A CA 1
ATOM 718 C C . ALA A 1 91 ? 13.419 -3.392 13.756 1.00 72.12 91 ALA A C 1
ATOM 720 O O . ALA A 1 91 ? 14.075 -4.250 13.166 1.00 72.12 91 ALA A O 1
ATOM 721 N N . THR A 1 92 ? 12.346 -3.693 14.490 1.00 74.00 92 THR A N 1
ATOM 722 C CA . THR A 1 92 ? 11.838 -5.062 14.644 1.00 74.00 92 THR A CA 1
ATOM 723 C C . THR A 1 92 ? 11.263 -5.588 13.330 1.00 74.00 92 THR A C 1
ATOM 725 O O . THR A 1 92 ? 11.537 -6.730 12.968 1.00 74.00 92 THR A O 1
ATOM 728 N N . ILE A 1 93 ? 10.523 -4.757 12.589 1.00 82.25 93 ILE A N 1
ATOM 729 C CA . ILE A 1 93 ? 9.998 -5.107 11.262 1.00 82.25 93 ILE A CA 1
ATOM 730 C C . ILE A 1 93 ? 11.149 -5.453 10.316 1.00 82.25 93 ILE A C 1
ATOM 732 O O . ILE A 1 93 ? 11.144 -6.543 9.755 1.00 82.25 93 ILE A O 1
ATOM 736 N N . ASN A 1 94 ? 12.178 -4.604 10.229 1.00 72.75 94 ASN A N 1
ATOM 737 C CA . ASN A 1 94 ? 13.336 -4.864 9.366 1.00 72.75 94 ASN A CA 1
ATOM 738 C C . ASN A 1 94 ? 14.026 -6.195 9.723 1.00 72.75 94 ASN A C 1
ATOM 740 O O . ASN A 1 94 ? 14.371 -6.978 8.846 1.00 72.75 94 ASN A O 1
ATOM 744 N N . GLN A 1 95 ? 14.174 -6.503 11.018 1.00 80.81 95 GLN A N 1
ATOM 745 C CA . GLN A 1 95 ? 14.750 -7.780 11.461 1.00 80.81 95 GLN A CA 1
ATOM 746 C C . GLN A 1 95 ? 13.882 -8.992 11.097 1.00 80.81 95 GLN A C 1
ATOM 748 O O . GLN A 1 95 ? 14.408 -10.070 10.807 1.00 80.81 95 GLN A O 1
ATOM 753 N N . LEU A 1 96 ? 12.556 -8.853 11.165 1.00 78.38 96 LEU A N 1
ATOM 754 C CA . LEU A 1 96 ? 11.631 -9.914 10.778 1.00 78.38 96 LEU A CA 1
ATOM 755 C C . LEU A 1 96 ? 11.633 -10.120 9.261 1.00 78.38 96 LEU A C 1
ATOM 757 O O . LEU A 1 96 ? 11.630 -11.268 8.825 1.00 78.38 96 LEU A O 1
ATOM 761 N N . GLU A 1 97 ? 11.708 -9.047 8.477 1.00 65.88 97 GLU A N 1
ATOM 762 C CA . GLU A 1 97 ? 11.839 -9.094 7.017 1.00 65.88 97 GLU A CA 1
ATOM 763 C C . GLU A 1 97 ? 13.149 -9.777 6.600 1.00 65.88 97 GLU A C 1
ATOM 765 O O . GLU A 1 97 ? 13.113 -10.736 5.830 1.00 65.88 97 GLU A O 1
ATOM 770 N N . ASP A 1 98 ? 14.285 -9.410 7.205 1.00 82.81 98 ASP A N 1
ATOM 771 C CA . ASP A 1 98 ? 15.570 -10.092 6.981 1.00 82.81 98 ASP A CA 1
ATOM 772 C C . ASP A 1 98 ? 15.470 -11.598 7.265 1.00 82.81 98 ASP A C 1
ATOM 774 O O . ASP A 1 98 ? 16.052 -12.434 6.567 1.00 82.81 98 ASP A O 1
ATOM 778 N N . LYS A 1 99 ? 14.712 -11.969 8.300 1.00 75.94 99 LYS A N 1
ATOM 779 C CA . LYS A 1 99 ? 14.504 -13.366 8.677 1.00 75.94 99 LYS A CA 1
ATOM 780 C C . LYS A 1 99 ? 13.580 -14.100 7.710 1.00 75.94 99 LYS A C 1
ATOM 782 O O . LYS A 1 99 ? 13.804 -15.286 7.474 1.00 75.94 99 LYS A O 1
ATOM 787 N N . ILE A 1 100 ? 12.571 -13.429 7.156 1.00 79.88 100 ILE A N 1
ATOM 788 C CA . ILE A 1 100 ? 11.721 -13.979 6.096 1.00 79.88 100 ILE A CA 1
ATOM 789 C C . ILE A 1 100 ? 12.581 -14.270 4.869 1.00 79.88 100 ILE A C 1
ATOM 791 O O . ILE A 1 100 ? 12.602 -15.420 4.442 1.00 79.88 100 ILE A O 1
ATOM 795 N N . THR A 1 101 ? 13.385 -13.311 4.403 1.00 74.62 101 THR A N 1
ATOM 796 C CA . THR A 1 101 ? 14.309 -13.505 3.273 1.00 74.62 101 THR A CA 1
ATOM 797 C C . THR A 1 101 ? 15.241 -14.697 3.510 1.00 74.62 101 THR A C 1
ATOM 799 O O . THR A 1 101 ? 15.362 -15.591 2.674 1.00 74.62 101 THR A O 1
ATOM 802 N N . GLN A 1 102 ? 15.836 -14.798 4.704 1.00 75.62 102 GLN A N 1
ATOM 803 C CA . GLN A 1 102 ? 16.691 -15.937 5.060 1.00 75.62 102 GLN A CA 1
ATOM 804 C C . GLN A 1 102 ? 15.949 -17.284 5.062 1.00 75.62 102 GLN A C 1
ATOM 806 O O . GLN A 1 102 ? 16.536 -18.315 4.713 1.00 75.62 102 GLN A O 1
ATOM 811 N N . LEU A 1 103 ? 14.683 -17.305 5.493 1.00 80.38 103 LEU A N 1
ATOM 812 C CA . LEU A 1 103 ? 13.848 -18.507 5.502 1.00 80.38 103 LEU A CA 1
ATOM 813 C C . LEU A 1 103 ? 13.396 -18.889 4.092 1.00 80.38 103 LEU A C 1
ATOM 815 O O . LEU A 1 103 ? 13.412 -20.073 3.764 1.00 80.38 103 LEU A O 1
ATOM 819 N N . GLU A 1 104 ? 13.054 -17.919 3.251 1.00 65.31 104 GLU A N 1
ATOM 820 C CA . GLU A 1 104 ? 12.741 -18.125 1.837 1.00 65.31 104 GLU A CA 1
ATOM 821 C C . GLU A 1 104 ? 13.945 -18.708 1.093 1.00 65.31 104 GLU A C 1
ATOM 823 O O . GLU A 1 104 ? 13.809 -19.728 0.414 1.00 65.31 104 GLU A O 1
ATOM 828 N N . ASP A 1 105 ? 15.148 -18.179 1.334 1.00 66.25 105 ASP A N 1
ATOM 829 C CA . ASP A 1 105 ? 16.398 -18.731 0.806 1.00 66.25 105 ASP A CA 1
ATOM 830 C C . ASP A 1 105 ? 16.657 -20.162 1.293 1.00 66.25 105 ASP A C 1
ATOM 832 O O . ASP A 1 105 ? 17.166 -21.008 0.551 1.00 66.25 105 ASP A O 1
ATOM 836 N N . ALA A 1 106 ? 16.345 -20.458 2.558 1.00 70.94 106 ALA A N 1
ATOM 837 C CA . ALA A 1 106 ? 16.500 -21.797 3.120 1.00 70.94 106 ALA A CA 1
ATOM 838 C C . ALA A 1 106 ? 15.495 -22.792 2.515 1.00 70.94 106 ALA A C 1
ATOM 840 O O . ALA A 1 106 ? 15.860 -23.932 2.222 1.00 70.94 106 ALA A O 1
ATOM 841 N N . VAL A 1 107 ? 14.252 -22.362 2.285 1.00 72.06 107 VAL A N 1
ATOM 842 C CA . VAL A 1 107 ? 13.210 -23.158 1.621 1.00 72.06 107 VAL A CA 1
ATOM 843 C C . VAL A 1 107 ? 13.547 -23.372 0.146 1.00 72.06 107 VAL A C 1
ATOM 845 O O . VAL A 1 107 ? 13.388 -24.487 -0.346 1.00 72.06 107 VAL A O 1
ATOM 848 N N . SER A 1 108 ? 14.070 -22.355 -0.539 1.00 55.12 108 SER A N 1
ATOM 849 C CA . SER A 1 108 ? 14.574 -22.454 -1.913 1.00 55.12 108 SER A CA 1
ATOM 850 C C . SER A 1 108 ? 15.678 -23.511 -2.018 1.00 55.12 108 SER A C 1
ATOM 852 O O . SER A 1 108 ? 15.578 -24.452 -2.806 1.00 55.12 108 SER A O 1
ATOM 854 N N . ARG A 1 109 ? 16.664 -23.461 -1.111 1.00 61.56 109 ARG A N 1
ATOM 855 C CA . ARG A 1 109 ? 17.729 -24.475 -1.014 1.00 61.56 109 ARG A CA 1
ATOM 856 C C . ARG A 1 109 ? 17.201 -25.883 -0.719 1.00 61.56 109 ARG A C 1
ATOM 858 O O . ARG A 1 109 ? 17.765 -26.856 -1.212 1.00 61.56 109 ARG A O 1
ATOM 865 N N . ALA A 1 110 ? 16.130 -26.008 0.064 1.00 65.88 110 ALA A N 1
ATOM 866 C CA . ALA A 1 110 ? 15.520 -27.297 0.390 1.00 65.88 110 ALA A CA 1
ATOM 867 C C . ALA A 1 110 ? 14.688 -27.904 -0.761 1.00 65.88 110 ALA A C 1
ATOM 869 O O . ALA A 1 110 ? 14.444 -29.109 -0.754 1.00 65.88 110 ALA A O 1
ATOM 870 N N . ARG A 1 111 ? 14.261 -27.104 -1.748 1.00 55.94 111 ARG A N 1
ATOM 871 C CA . ARG A 1 111 ? 13.376 -27.511 -2.861 1.00 55.94 111 ARG A CA 1
ATOM 872 C C . ARG A 1 111 ? 14.109 -27.887 -4.161 1.00 55.94 111 ARG A C 1
A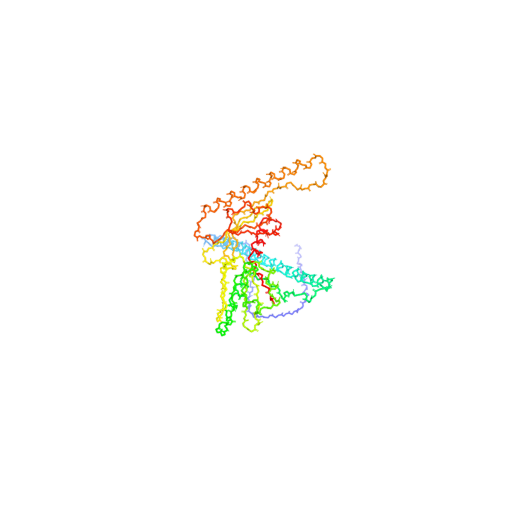TOM 874 O O . ARG A 1 111 ? 13.496 -27.871 -5.219 1.00 55.94 111 ARG A O 1
ATOM 881 N N . GLY A 1 112 ? 15.401 -28.202 -4.097 1.00 45.25 112 GLY A N 1
ATOM 882 C CA . GLY A 1 112 ? 16.290 -28.296 -5.262 1.00 45.25 112 GLY A CA 1
ATOM 883 C C . GLY A 1 112 ? 15.772 -29.035 -6.517 1.00 45.25 112 GLY A C 1
ATOM 884 O O . GLY A 1 112 ? 15.247 -30.141 -6.426 1.00 45.25 112 GLY A O 1
ATOM 885 N N . SER A 1 113 ? 16.108 -28.429 -7.669 1.00 48.59 113 SER A N 1
ATOM 886 C CA . SER A 1 113 ? 16.147 -28.937 -9.057 1.00 48.59 113 SER A CA 1
ATOM 887 C C . SER A 1 113 ? 14.836 -29.025 -9.852 1.00 48.59 113 SER A C 1
ATOM 889 O O . SER A 1 113 ? 14.243 -30.093 -9.925 1.00 48.59 113 SER A O 1
ATOM 891 N N . ASP A 1 114 ? 14.512 -27.945 -10.577 1.00 42.09 114 ASP A N 1
ATOM 892 C CA . ASP A 1 114 ? 14.161 -27.997 -12.010 1.00 42.09 114 ASP A CA 1
ATOM 893 C C . ASP A 1 114 ? 14.378 -26.602 -12.643 1.00 42.09 114 ASP A C 1
ATOM 895 O O . ASP A 1 114 ? 13.588 -25.683 -12.440 1.00 42.09 114 ASP A O 1
ATOM 899 N N . SER A 1 115 ? 15.489 -26.462 -13.384 1.00 42.00 115 SER A N 1
ATOM 900 C CA . SER A 1 115 ? 16.072 -25.219 -13.935 1.00 42.00 115 SER A CA 1
ATOM 901 C C . SER A 1 115 ? 16.500 -24.196 -12.871 1.00 42.00 115 SER A C 1
ATOM 903 O O . SER A 1 115 ? 15.916 -24.122 -11.796 1.00 42.00 115 SER A O 1
ATOM 905 N N . GLU A 1 116 ? 17.561 -23.427 -13.111 1.00 48.56 116 GLU A N 1
ATOM 906 C CA . GLU A 1 116 ? 17.999 -22.360 -12.199 1.00 48.56 116 GLU A CA 1
ATOM 907 C C . GLU A 1 116 ? 16.814 -21.425 -11.902 1.00 48.56 116 GLU A C 1
ATOM 909 O O . GLU A 1 116 ? 16.336 -20.708 -12.778 1.00 48.56 116 GLU A O 1
ATOM 914 N N . ALA A 1 117 ? 16.253 -21.516 -10.693 1.00 59.50 117 ALA A N 1
ATOM 915 C CA . ALA A 1 117 ? 14.997 -20.866 -10.353 1.00 59.50 117 ALA A CA 1
ATOM 916 C C . ALA A 1 117 ? 15.205 -19.350 -10.319 1.00 59.50 117 ALA A C 1
ATOM 918 O O . ALA A 1 117 ? 15.679 -18.815 -9.321 1.00 59.50 117 ALA A O 1
ATOM 919 N N . LEU A 1 118 ? 14.855 -18.670 -11.414 1.00 67.38 118 LEU A N 1
ATOM 920 C CA . LEU A 1 118 ? 14.861 -17.213 -11.509 1.00 67.38 118 LEU A CA 1
ATOM 921 C C . LEU A 1 118 ? 14.127 -16.629 -10.296 1.00 67.38 118 LEU A C 1
ATOM 923 O O . LEU A 1 118 ? 12.923 -16.856 -10.093 1.00 67.38 118 LEU A O 1
ATOM 927 N N . SER A 1 119 ? 14.880 -15.903 -9.478 1.00 76.62 119 SER A N 1
ATOM 928 C CA . SER A 1 119 ? 14.421 -15.168 -8.307 1.00 76.62 119 SER A CA 1
ATOM 929 C C . SER A 1 119 ? 14.740 -13.693 -8.496 1.00 76.62 119 SER A C 1
ATOM 931 O O . SER A 1 119 ? 15.714 -13.352 -9.164 1.00 76.62 119 SER A O 1
ATOM 933 N N . PHE A 1 120 ? 13.948 -12.820 -7.875 1.00 78.50 120 PHE A N 1
ATOM 934 C CA . PHE A 1 120 ? 14.308 -11.407 -7.793 1.00 78.50 120 PHE A CA 1
ATOM 935 C C . PHE A 1 120 ? 15.684 -11.277 -7.148 1.00 78.50 120 PHE A C 1
ATOM 937 O O . PHE A 1 120 ? 15.976 -11.964 -6.166 1.00 78.50 120 PHE A O 1
ATOM 944 N N . ARG A 1 121 ? 16.523 -10.400 -7.696 1.00 85.62 121 ARG A N 1
ATOM 945 C CA . ARG A 1 121 ? 17.845 -10.142 -7.122 1.00 85.62 121 ARG A CA 1
ATOM 946 C C . ARG A 1 121 ? 17.721 -9.525 -5.733 1.00 85.62 121 ARG A C 1
ATOM 948 O O . ARG A 1 121 ? 18.506 -9.844 -4.847 1.00 85.62 121 ARG A O 1
ATOM 955 N N . GLU A 1 122 ? 16.755 -8.629 -5.572 1.00 88.06 122 GLU A N 1
ATOM 956 C CA . GLU A 1 122 ? 16.436 -7.983 -4.306 1.00 88.06 122 GLU A CA 1
ATOM 957 C C . GLU A 1 122 ? 14.998 -7.459 -4.350 1.00 88.06 122 GLU A C 1
ATOM 959 O O . GLU A 1 122 ? 14.496 -7.112 -5.423 1.00 88.06 122 GLU A O 1
ATOM 964 N N . VAL A 1 123 ? 14.345 -7.394 -3.191 1.00 92.12 123 VAL A N 1
ATOM 965 C CA . VAL A 1 123 ? 13.020 -6.789 -3.032 1.00 92.12 123 VAL A CA 1
ATOM 966 C C . VAL A 1 123 ? 13.102 -5.766 -1.910 1.00 92.12 123 VAL A C 1
ATOM 968 O O . VAL A 1 123 ? 13.449 -6.098 -0.781 1.00 92.12 123 VAL A O 1
ATOM 971 N N . HIS A 1 124 ? 12.768 -4.522 -2.228 1.00 93.50 124 HIS A N 1
ATOM 972 C CA . HIS A 1 124 ? 12.792 -3.396 -1.302 1.00 93.50 124 HIS A CA 1
ATOM 973 C C . HIS A 1 124 ? 11.384 -2.880 -1.044 1.00 93.50 124 HIS A C 1
ATOM 975 O O . HIS A 1 124 ? 10.546 -2.842 -1.943 1.00 93.50 124 HIS A O 1
ATOM 981 N N . ARG A 1 125 ? 11.140 -2.425 0.184 1.00 93.62 125 ARG A N 1
ATOM 982 C CA . ARG A 1 125 ? 9.889 -1.791 0.606 1.00 93.62 125 ARG A CA 1
ATOM 983 C C . ARG A 1 125 ? 10.167 -0.335 0.957 1.00 93.62 125 ARG A C 1
ATOM 985 O O . ARG A 1 125 ? 10.846 -0.045 1.942 1.00 93.62 125 ARG A O 1
ATOM 992 N N . TYR A 1 126 ? 9.660 0.591 0.152 1.00 93.38 126 TYR A N 1
ATOM 993 C CA . TYR A 1 126 ? 9.839 2.024 0.364 1.00 93.38 126 TYR A CA 1
ATOM 994 C C . TYR A 1 126 ? 8.541 2.665 0.843 1.00 93.38 126 TYR A C 1
ATOM 996 O O . TYR A 1 126 ? 7.466 2.376 0.333 1.00 93.38 126 TYR A O 1
ATOM 1004 N N . ARG A 1 127 ? 8.654 3.559 1.827 1.00 88.38 127 ARG A N 1
ATOM 1005 C CA . ARG A 1 127 ? 7.522 4.255 2.451 1.00 88.38 127 ARG A CA 1
ATOM 1006 C C . ARG A 1 127 ? 7.757 5.761 2.418 1.00 88.38 127 ARG A C 1
ATOM 1008 O O . ARG A 1 127 ? 8.910 6.190 2.553 1.00 88.38 127 ARG A O 1
ATOM 1015 N N . GLN A 1 128 ? 6.682 6.537 2.277 1.00 84.25 128 GLN A N 1
ATOM 1016 C CA . GLN A 1 128 ? 6.667 8.002 2.418 1.00 84.25 128 GLN A CA 1
ATOM 1017 C C . GLN A 1 128 ? 7.840 8.679 1.669 1.00 84.25 128 GLN A C 1
ATOM 1019 O O . GLN A 1 128 ? 8.117 8.368 0.509 1.00 84.25 128 GLN A O 1
ATOM 1024 N N . ALA A 1 129 ? 8.611 9.525 2.361 1.00 87.25 129 ALA A N 1
ATOM 1025 C CA . ALA A 1 129 ? 9.747 10.268 1.821 1.00 87.25 129 ALA A CA 1
ATOM 1026 C C . ALA A 1 129 ? 10.817 9.392 1.138 1.00 87.25 129 ALA A C 1
ATOM 1028 O O . ALA A 1 129 ? 11.508 9.854 0.229 1.00 87.25 129 ALA A O 1
ATOM 1029 N N . LYS A 1 130 ? 10.983 8.120 1.539 1.00 91.44 130 LYS A N 1
ATOM 1030 C CA . LYS A 1 130 ? 11.922 7.217 0.850 1.00 91.44 130 LYS A CA 1
ATOM 1031 C C . LYS A 1 130 ? 11.394 6.793 -0.519 1.00 91.44 130 LYS A C 1
ATOM 1033 O O . LYS A 1 130 ? 12.184 6.724 -1.457 1.00 91.44 130 LYS A O 1
ATOM 1038 N N . ALA A 1 131 ? 10.094 6.518 -0.629 1.00 92.00 131 ALA A N 1
ATOM 1039 C CA . ALA A 1 131 ? 9.462 6.209 -1.909 1.00 92.00 131 ALA A CA 1
ATOM 1040 C C . ALA A 1 131 ? 9.512 7.434 -2.830 1.00 92.00 131 ALA A C 1
ATOM 1042 O O . ALA A 1 131 ? 9.911 7.320 -3.985 1.00 92.00 131 ALA A O 1
ATOM 1043 N N . GLU A 1 132 ? 9.232 8.623 -2.299 1.00 91.75 132 GLU A N 1
ATOM 1044 C CA . GLU A 1 132 ? 9.356 9.873 -3.050 1.00 91.75 132 GLU A CA 1
ATOM 1045 C C . GLU A 1 132 ? 10.788 10.114 -3.547 1.00 91.75 132 GLU A C 1
ATOM 1047 O O . GLU A 1 132 ? 10.996 10.368 -4.734 1.00 91.75 132 GLU A O 1
ATOM 1052 N N . SER A 1 133 ? 11.792 9.938 -2.680 1.00 93.88 133 SER A N 1
ATOM 1053 C CA . SER A 1 133 ? 13.198 10.069 -3.075 1.00 93.88 133 SER A CA 1
ATOM 1054 C C . SER A 1 133 ? 13.607 9.044 -4.136 1.00 93.88 133 SER A C 1
ATOM 1056 O O . SER A 1 133 ? 14.418 9.365 -5.005 1.00 93.88 133 SER A O 1
ATOM 1058 N N . LEU A 1 134 ? 13.064 7.821 -4.097 1.00 94.88 134 LEU A N 1
ATOM 1059 C CA . LEU A 1 134 ? 13.289 6.829 -5.148 1.00 94.88 134 LEU A CA 1
ATOM 1060 C C . LEU A 1 134 ? 12.750 7.327 -6.494 1.00 94.88 134 LEU A C 1
ATOM 1062 O O . LEU A 1 134 ? 13.487 7.300 -7.477 1.00 94.88 134 LEU A O 1
ATOM 1066 N N . ILE A 1 135 ? 11.501 7.798 -6.535 1.00 95.06 135 ILE A N 1
ATOM 1067 C CA . ILE A 1 135 ? 10.874 8.319 -7.759 1.00 95.06 135 ILE A CA 1
ATOM 1068 C C . ILE A 1 135 ? 11.685 9.489 -8.327 1.00 95.06 135 ILE A C 1
ATOM 1070 O O . ILE A 1 135 ? 11.971 9.519 -9.522 1.00 95.06 135 ILE A O 1
ATOM 1074 N N . GLU A 1 136 ? 12.122 10.420 -7.478 1.00 94.69 136 GLU A N 1
ATOM 1075 C CA . GLU A 1 136 ? 12.966 11.545 -7.895 1.00 94.69 136 GLU A CA 1
ATOM 1076 C C . GLU A 1 136 ? 14.319 11.094 -8.453 1.00 94.69 136 GLU A C 1
ATOM 1078 O O . GLU A 1 136 ? 14.776 11.619 -9.469 1.00 94.69 136 GLU A O 1
ATOM 1083 N N . ARG A 1 137 ? 14.959 10.101 -7.824 1.00 95.94 137 ARG A N 1
ATOM 1084 C CA . ARG A 1 137 ? 16.233 9.544 -8.301 1.00 95.94 137 ARG A CA 1
ATOM 1085 C C . ARG A 1 137 ? 16.071 8.841 -9.640 1.00 95.94 137 ARG A C 1
ATOM 1087 O O . ARG A 1 137 ? 16.894 9.064 -10.522 1.00 95.94 137 ARG A O 1
ATOM 1094 N N . LEU A 1 138 ? 15.028 8.030 -9.803 1.00 96.06 138 LEU A N 1
ATOM 1095 C CA . LEU A 1 138 ? 14.745 7.362 -11.071 1.00 96.06 138 LEU A CA 1
ATOM 1096 C C . LEU A 1 138 ? 14.490 8.399 -12.170 1.00 96.06 138 LEU A C 1
ATOM 1098 O O . LEU A 1 138 ? 15.174 8.378 -13.184 1.00 96.06 138 LEU A O 1
ATOM 1102 N N . ASN A 1 139 ? 13.633 9.391 -11.934 1.00 96.00 139 ASN A N 1
ATOM 1103 C CA . ASN A 1 139 ? 13.382 10.452 -12.916 1.00 96.00 139 ASN A CA 1
ATOM 1104 C C . ASN A 1 139 ? 14.616 11.328 -13.220 1.00 96.00 139 ASN A C 1
ATOM 1106 O O . ASN A 1 139 ? 14.645 12.013 -14.236 1.00 96.00 139 ASN A O 1
ATOM 1110 N N . SER A 1 140 ? 15.639 11.341 -12.355 1.00 95.81 140 SER A N 1
ATOM 1111 C CA . SER A 1 140 ? 16.897 12.056 -12.621 1.00 95.81 140 SER A CA 1
ATOM 1112 C C . SER A 1 140 ? 17.831 11.325 -13.595 1.00 95.81 140 SER A C 1
ATOM 1114 O O . SER A 1 140 ? 18.779 11.931 -14.101 1.00 95.81 140 SER A O 1
ATOM 1116 N N . TYR A 1 141 ? 17.582 10.040 -13.863 1.00 95.12 141 TYR A N 1
ATOM 1117 C CA . TYR A 1 141 ? 18.334 9.260 -14.839 1.00 95.12 141 TYR A CA 1
ATOM 1118 C C . TYR A 1 141 ? 18.077 9.787 -16.255 1.00 95.12 141 TYR A C 1
ATOM 1120 O O . TYR A 1 141 ? 16.929 9.999 -16.640 1.00 95.12 141 TYR A O 1
ATOM 1128 N N . HIS A 1 142 ? 19.156 9.998 -17.010 1.00 93.88 142 HIS A N 1
ATOM 1129 C CA . HIS A 1 142 ? 19.104 10.424 -18.405 1.00 93.88 142 HIS A CA 1
ATOM 1130 C C . HIS A 1 142 ? 19.932 9.467 -19.259 1.00 93.88 142 HIS A C 1
ATOM 1132 O O . HIS A 1 142 ? 21.113 9.242 -18.977 1.00 93.88 142 HIS A O 1
ATOM 1138 N N . ALA A 1 143 ? 19.314 8.951 -20.309 1.00 92.56 143 ALA A N 1
ATOM 1139 C CA . ALA A 1 143 ? 19.910 8.102 -21.325 1.00 92.56 143 ALA A CA 1
ATOM 1140 C C . ALA A 1 143 ? 19.865 8.808 -22.694 1.00 92.56 143 ALA A C 1
ATOM 1142 O O . ALA A 1 143 ? 19.250 9.870 -22.829 1.00 92.56 143 ALA A O 1
ATOM 1143 N N . PRO A 1 144 ? 20.533 8.265 -23.727 1.00 91.25 144 PRO A N 1
ATOM 1144 C CA . PRO A 1 144 ? 20.269 8.665 -25.105 1.00 91.25 144 PRO A CA 1
ATOM 1145 C C . PRO A 1 144 ? 18.779 8.500 -25.476 1.00 91.25 144 PRO A C 1
ATOM 1147 O O . PRO A 1 144 ? 18.041 7.829 -24.752 1.00 91.25 144 PRO A O 1
ATOM 1150 N N . PRO A 1 145 ? 18.335 9.068 -26.614 1.00 89.94 145 PRO A N 1
ATOM 1151 C CA . PRO A 1 145 ? 16.983 8.845 -27.118 1.00 89.94 145 PRO A CA 1
ATOM 1152 C C . PRO A 1 145 ? 16.646 7.355 -27.182 1.00 89.94 145 PRO A C 1
ATOM 1154 O O . PRO A 1 145 ? 17.469 6.558 -27.635 1.00 89.94 145 PRO A O 1
ATOM 1157 N N . ASP A 1 146 ? 15.443 7.013 -26.726 1.00 88.69 146 ASP A N 1
ATOM 1158 C CA . ASP A 1 146 ? 14.939 5.644 -26.581 1.00 88.69 146 ASP A CA 1
ATOM 1159 C C . ASP A 1 146 ? 15.747 4.756 -25.610 1.00 88.69 146 ASP A C 1
ATOM 1161 O O . ASP A 1 146 ? 15.733 3.533 -25.722 1.00 88.69 146 ASP A O 1
ATOM 1165 N N . GLY A 1 147 ? 16.457 5.357 -24.649 1.00 91.38 147 GLY A N 1
ATOM 1166 C CA . GLY A 1 147 ? 17.310 4.642 -23.696 1.00 91.38 147 GLY A CA 1
ATOM 1167 C C . GLY A 1 147 ? 16.650 4.286 -22.360 1.00 91.38 147 GLY A C 1
ATOM 1168 O O . GLY A 1 147 ? 17.174 3.460 -21.617 1.00 91.38 147 GLY A O 1
ATOM 1169 N N . ALA A 1 148 ? 15.504 4.886 -22.032 1.00 95.75 148 ALA A N 1
ATOM 1170 C CA . ALA A 1 148 ? 14.801 4.680 -20.769 1.00 95.75 148 ALA A CA 1
ATOM 1171 C C . ALA A 1 148 ? 13.358 4.217 -21.009 1.00 95.75 148 ALA A C 1
ATOM 1173 O O . ALA A 1 148 ? 12.507 4.984 -21.455 1.00 95.75 148 ALA A O 1
ATOM 1174 N N . TYR A 1 149 ? 13.063 2.962 -20.678 1.00 95.56 149 TYR A N 1
ATOM 1175 C CA . TYR A 1 149 ? 11.718 2.402 -20.724 1.00 95.56 149 TYR A CA 1
ATOM 1176 C C . TYR A 1 149 ? 10.972 2.643 -19.414 1.00 95.56 149 TYR A C 1
ATOM 1178 O O . TYR A 1 149 ? 11.452 2.289 -18.335 1.00 95.56 149 TYR A O 1
ATOM 1186 N N . THR A 1 150 ? 9.754 3.173 -19.514 1.00 96.75 150 THR A N 1
ATOM 1187 C CA . THR A 1 150 ? 8.774 3.177 -18.420 1.00 96.75 150 THR A CA 1
ATOM 1188 C C . THR A 1 150 ? 7.442 2.645 -18.933 1.00 96.75 150 THR A C 1
ATOM 1190 O O . THR A 1 150 ? 6.946 3.095 -19.969 1.00 96.75 150 THR A O 1
ATOM 1193 N N . GLY A 1 151 ? 6.814 1.732 -18.198 1.00 95.50 151 GLY A N 1
ATOM 1194 C CA . GLY A 1 151 ? 5.464 1.295 -18.540 1.00 95.50 151 GLY A CA 1
ATOM 1195 C C . GLY A 1 151 ? 4.691 0.701 -17.378 1.00 95.50 151 GLY A C 1
ATOM 1196 O O . GLY A 1 151 ? 5.261 0.006 -16.548 1.00 95.50 151 GLY A O 1
ATOM 1197 N N . MET A 1 152 ? 3.387 0.955 -17.335 1.00 96.06 152 MET A N 1
ATOM 1198 C CA . MET A 1 152 ? 2.458 0.295 -16.423 1.00 96.06 152 MET A CA 1
ATOM 1199 C C . MET A 1 152 ? 1.849 -0.928 -17.103 1.00 96.06 152 MET A C 1
ATOM 1201 O O . MET A 1 152 ? 1.152 -0.794 -18.113 1.00 96.06 152 MET A O 1
ATOM 1205 N N . ILE A 1 153 ? 2.082 -2.105 -16.525 1.00 94.69 153 ILE A N 1
ATOM 1206 C CA . ILE A 1 153 ? 1.608 -3.385 -17.046 1.00 94.69 153 ILE A CA 1
ATOM 1207 C C . ILE A 1 153 ? 0.626 -3.983 -16.043 1.00 94.69 153 ILE A C 1
ATOM 1209 O O . ILE A 1 153 ? 0.980 -4.246 -14.895 1.00 94.69 153 ILE A O 1
ATOM 1213 N N . HIS A 1 154 ? -0.608 -4.204 -16.494 1.00 91.19 154 HIS A N 1
ATOM 1214 C CA . HIS A 1 154 ? -1.669 -4.786 -15.668 1.00 91.19 154 HIS A CA 1
ATOM 1215 C C . HIS A 1 154 ? -1.735 -6.309 -15.786 1.00 91.19 154 HIS A C 1
ATOM 1217 O O . HIS A 1 154 ? -1.888 -6.986 -14.779 1.00 91.19 154 HIS A O 1
ATOM 1223 N N . ASP A 1 155 ? -1.527 -6.842 -16.995 1.00 90.88 155 ASP A N 1
ATOM 1224 C CA . ASP A 1 155 ? -1.691 -8.264 -17.305 1.00 90.88 155 ASP A CA 1
ATOM 1225 C C . ASP A 1 155 ? -0.530 -8.816 -18.137 1.00 90.88 155 ASP A C 1
ATOM 1227 O O . ASP A 1 155 ? 0.187 -8.086 -18.823 1.00 90.88 155 ASP A O 1
ATOM 1231 N N . THR A 1 156 ? -0.359 -10.140 -18.111 1.00 87.75 156 THR A N 1
ATOM 1232 C CA . THR A 1 156 ? 0.742 -10.826 -18.813 1.00 87.75 156 THR A CA 1
ATOM 1233 C C . THR A 1 156 ? 0.692 -10.612 -20.332 1.00 87.75 156 THR A C 1
ATOM 1235 O O . THR A 1 156 ? 1.732 -10.483 -20.989 1.00 87.75 156 THR A O 1
ATOM 1238 N N . ASP A 1 157 ? -0.516 -10.515 -20.886 1.00 86.25 157 ASP A N 1
ATOM 1239 C CA . ASP A 1 157 ? -0.740 -10.279 -22.313 1.00 86.25 157 ASP A CA 1
ATOM 1240 C C . ASP A 1 157 ? -0.407 -8.835 -22.723 1.00 86.25 157 ASP A C 1
ATOM 1242 O O . ASP A 1 157 ? -0.115 -8.577 -23.890 1.00 86.25 157 ASP A O 1
ATOM 1246 N N . ALA A 1 158 ? -0.379 -7.901 -21.765 1.00 86.88 158 ALA A N 1
ATOM 1247 C CA . ALA A 1 158 ? -0.084 -6.488 -21.996 1.00 86.88 158 ALA A CA 1
ATOM 1248 C C . ALA A 1 158 ? 1.422 -6.171 -22.046 1.00 86.88 158 ALA A C 1
ATOM 1250 O O . ALA A 1 158 ? 1.795 -5.026 -22.299 1.00 86.88 158 ALA A O 1
ATOM 1251 N N . ILE A 1 159 ? 2.297 -7.156 -21.813 1.00 88.94 159 ILE A N 1
ATOM 1252 C CA . ILE A 1 159 ? 3.752 -6.973 -21.906 1.00 88.94 159 ILE A CA 1
ATOM 1253 C C . ILE A 1 159 ? 4.132 -6.751 -23.387 1.00 88.94 159 ILE A C 1
ATOM 1255 O O . ILE A 1 159 ? 3.792 -7.590 -24.221 1.00 88.94 159 ILE A O 1
ATOM 1259 N N . PRO A 1 160 ? 4.829 -5.661 -23.761 1.00 89.00 160 PRO A N 1
ATOM 1260 C CA . PRO A 1 160 ? 5.273 -5.454 -25.144 1.00 89.00 160 PRO A CA 1
ATOM 1261 C C . PRO A 1 160 ? 6.396 -6.417 -25.558 1.00 89.00 160 PRO A C 1
ATOM 1263 O O . PRO A 1 160 ? 7.272 -6.723 -24.752 1.00 89.00 160 PRO A O 1
ATOM 1266 N N . ASP A 1 161 ? 6.435 -6.836 -26.828 1.00 86.31 161 ASP A N 1
ATOM 1267 C CA . ASP A 1 161 ? 7.467 -7.764 -27.334 1.00 86.31 161 ASP A CA 1
ATOM 1268 C C . ASP A 1 161 ? 8.890 -7.211 -27.191 1.00 86.31 161 ASP A C 1
ATOM 1270 O O . ASP A 1 161 ? 9.782 -7.934 -26.761 1.00 86.31 161 ASP A O 1
ATOM 1274 N N . ALA A 1 162 ? 9.084 -5.910 -27.429 1.00 85.38 162 ALA A N 1
ATOM 1275 C CA . ALA A 1 162 ? 10.377 -5.252 -27.227 1.00 85.38 162 ALA A CA 1
ATOM 1276 C C . ALA A 1 162 ? 10.879 -5.380 -25.776 1.00 85.38 162 ALA A C 1
ATOM 1278 O O . ALA A 1 162 ? 12.065 -5.583 -25.536 1.00 85.38 162 ALA A O 1
ATOM 1279 N N . LEU A 1 163 ? 9.969 -5.318 -24.798 1.00 88.06 163 LEU A N 1
ATOM 1280 C CA . LEU A 1 163 ? 10.317 -5.528 -23.395 1.00 88.06 163 LEU A CA 1
ATOM 1281 C C . LEU A 1 163 ? 10.614 -7.006 -23.107 1.00 88.06 163 LEU A C 1
ATOM 1283 O O . LEU A 1 163 ? 11.483 -7.302 -22.289 1.00 88.06 163 LEU A O 1
ATOM 1287 N N . ARG A 1 164 ? 9.919 -7.934 -23.783 1.00 88.81 164 ARG A N 1
ATOM 1288 C CA . ARG A 1 164 ? 10.208 -9.368 -23.662 1.00 88.81 164 ARG A CA 1
ATOM 1289 C C . ARG A 1 164 ? 11.607 -9.703 -24.160 1.00 88.81 164 ARG A C 1
ATOM 1291 O O . ARG A 1 164 ? 12.320 -10.430 -23.483 1.00 88.81 164 ARG A O 1
ATOM 1298 N N . GLU A 1 165 ? 12.008 -9.134 -25.290 1.00 86.75 165 GLU A N 1
ATOM 1299 C CA . GLU A 1 165 ? 13.355 -9.302 -25.843 1.00 86.75 165 GLU A CA 1
ATOM 1300 C C . GLU A 1 165 ? 14.433 -8.700 -24.925 1.00 86.75 165 GLU A C 1
ATOM 1302 O O . GLU A 1 165 ? 15.469 -9.321 -24.710 1.00 86.75 165 GLU A O 1
ATOM 1307 N N . GLN A 1 166 ? 14.176 -7.527 -24.334 1.00 86.38 166 GLN A N 1
ATOM 1308 C CA . GLN A 1 166 ? 15.103 -6.851 -23.416 1.00 86.38 166 GLN A CA 1
ATOM 1309 C C . GLN A 1 166 ? 15.328 -7.632 -22.107 1.00 86.38 166 GLN A C 1
ATOM 1311 O O . GLN A 1 166 ? 16.435 -7.676 -21.560 1.00 86.38 166 GLN A O 1
ATOM 1316 N N . LEU A 1 167 ? 14.254 -8.195 -21.548 1.00 86.75 167 LEU A N 1
ATOM 1317 C CA . LEU A 1 167 ? 14.292 -8.886 -20.260 1.00 86.75 167 LEU A CA 1
ATOM 1318 C C . LEU A 1 167 ? 14.608 -10.375 -20.386 1.00 86.75 167 LEU A C 1
ATOM 1320 O O . LEU A 1 167 ? 15.091 -10.952 -19.410 1.00 86.75 167 LEU A O 1
ATOM 1324 N N . ASP A 1 168 ? 14.381 -10.960 -21.561 1.00 88.50 168 ASP A N 1
ATOM 1325 C CA . ASP A 1 168 ? 14.599 -12.374 -21.856 1.00 88.50 168 ASP A CA 1
ATOM 1326 C C . ASP A 1 168 ? 13.881 -13.259 -20.815 1.00 88.50 168 ASP A C 1
ATOM 1328 O O . ASP A 1 168 ? 12.701 -13.047 -20.508 1.00 88.50 168 ASP A O 1
ATOM 1332 N N . ASP A 1 169 ? 14.586 -14.189 -20.178 1.00 86.06 169 ASP A N 1
ATOM 1333 C CA . ASP A 1 169 ? 14.039 -15.052 -19.130 1.00 86.06 169 ASP A CA 1
ATOM 1334 C C . ASP A 1 169 ? 13.454 -14.281 -17.921 1.00 86.06 169 ASP A C 1
ATOM 1336 O O . ASP A 1 169 ? 12.566 -14.778 -17.217 1.00 86.06 169 ASP A O 1
ATOM 1340 N N . ARG A 1 170 ? 13.881 -13.029 -17.681 1.00 87.75 170 ARG A N 1
ATOM 1341 C CA . ARG A 1 170 ? 13.412 -12.205 -16.547 1.00 87.75 170 ARG A CA 1
ATOM 1342 C C . ARG A 1 170 ? 11.975 -11.713 -16.707 1.00 87.75 170 ARG A C 1
ATOM 1344 O O . ARG A 1 170 ? 11.379 -11.259 -15.731 1.00 87.75 170 ARG A O 1
ATOM 1351 N N . VAL A 1 171 ? 11.356 -11.862 -17.880 1.00 89.44 171 VAL A N 1
ATOM 1352 C CA . VAL A 1 171 ? 9.915 -11.592 -18.064 1.00 89.44 171 VAL A CA 1
ATOM 1353 C C . VAL A 1 171 ? 9.063 -12.430 -17.105 1.00 89.44 171 VAL A C 1
ATOM 1355 O O . VAL A 1 171 ? 8.040 -11.957 -16.610 1.00 89.44 171 VAL A O 1
ATOM 1358 N N . ALA A 1 172 ? 9.501 -13.648 -16.771 1.00 88.12 172 ALA A N 1
ATOM 1359 C CA . ALA A 1 172 ? 8.812 -14.494 -15.798 1.00 88.12 172 ALA A CA 1
ATOM 1360 C C . ALA A 1 172 ? 8.769 -13.868 -14.390 1.00 88.12 172 ALA A C 1
ATOM 1362 O O . ALA A 1 172 ? 7.842 -14.133 -13.624 1.00 88.12 172 ALA A O 1
ATOM 1363 N N . LEU A 1 173 ? 9.747 -13.023 -14.041 1.00 89.31 173 LEU A N 1
ATOM 1364 C CA . LEU A 1 173 ? 9.755 -12.273 -12.784 1.00 89.31 173 LEU A CA 1
ATOM 1365 C C . LEU A 1 173 ? 8.734 -11.133 -12.807 1.00 89.31 173 LEU A C 1
ATOM 1367 O O . LEU A 1 173 ? 8.031 -10.942 -11.816 1.00 89.31 173 LEU A O 1
ATOM 1371 N N . LEU A 1 174 ? 8.579 -10.443 -13.942 1.00 89.38 174 LEU A N 1
ATOM 1372 C CA . LEU A 1 174 ? 7.525 -9.438 -14.110 1.00 89.38 174 LEU A CA 1
ATOM 1373 C C . LEU A 1 174 ? 6.134 -10.034 -13.931 1.00 89.38 174 LEU A C 1
ATOM 1375 O O . LEU A 1 174 ? 5.336 -9.490 -13.179 1.00 89.38 174 LEU A O 1
ATOM 1379 N N . GLN A 1 175 ? 5.859 -11.174 -14.570 1.00 88.94 175 GLN A N 1
ATOM 1380 C CA . GLN A 1 175 ? 4.549 -11.834 -14.512 1.00 88.94 175 GLN A CA 1
ATOM 1381 C C . GLN A 1 175 ? 4.102 -12.158 -13.079 1.00 88.94 175 GLN A C 1
ATOM 1383 O O . GLN A 1 175 ? 2.912 -12.134 -12.784 1.00 88.94 175 GLN A O 1
ATOM 1388 N N . ARG A 1 176 ? 5.051 -12.422 -12.170 1.00 89.38 176 ARG A N 1
ATOM 1389 C CA . ARG A 1 176 ? 4.781 -12.692 -10.747 1.00 89.38 176 ARG A CA 1
ATOM 1390 C C . ARG A 1 176 ? 4.406 -11.445 -9.938 1.00 89.38 176 ARG A C 1
ATOM 1392 O O . ARG A 1 176 ? 3.987 -11.595 -8.795 1.00 89.38 176 ARG A O 1
ATOM 1399 N N . ARG A 1 177 ? 4.620 -10.246 -10.488 1.00 88.69 177 ARG A N 1
ATOM 1400 C CA . ARG A 1 177 ? 4.464 -8.945 -9.814 1.00 88.69 177 ARG A CA 1
ATOM 1401 C C . ARG A 1 177 ? 3.387 -8.064 -10.429 1.00 88.69 177 ARG A C 1
ATOM 1403 O O . ARG A 1 177 ? 3.185 -6.952 -9.963 1.00 88.69 177 ARG A O 1
ATOM 1410 N N . LEU A 1 178 ? 2.720 -8.524 -11.482 1.00 90.12 178 LEU A N 1
ATOM 1411 C CA . LEU A 1 178 ? 1.633 -7.770 -12.095 1.00 90.12 178 LEU A CA 1
ATOM 1412 C C . LEU A 1 178 ? 0.453 -7.628 -11.113 1.00 90.12 178 LEU A C 1
ATOM 1414 O O . LEU A 1 178 ? 0.142 -8.600 -10.418 1.00 90.12 178 LEU A O 1
ATOM 1418 N N . PRO A 1 179 ? -0.222 -6.466 -11.073 1.00 93.62 179 PRO A N 1
ATOM 1419 C CA . PRO A 1 179 ? 0.045 -5.258 -11.860 1.00 93.62 179 PRO A CA 1
ATOM 1420 C C . PRO A 1 179 ? 1.246 -4.450 -11.318 1.00 93.62 179 PRO A C 1
ATOM 1422 O O . PRO A 1 179 ? 1.344 -4.203 -10.120 1.00 93.62 179 PRO A O 1
ATOM 1425 N N . CYS A 1 180 ? 2.156 -3.997 -12.192 1.00 95.38 180 CYS A N 1
ATOM 1426 C CA . CYS A 1 180 ? 3.315 -3.193 -11.772 1.00 95.38 180 CYS A CA 1
ATOM 1427 C C . CYS A 1 180 ? 3.803 -2.199 -12.833 1.00 95.38 180 CYS A C 1
ATOM 1429 O O . CYS A 1 180 ? 3.571 -2.355 -14.036 1.00 95.38 180 CYS A O 1
ATOM 1431 N N . ILE A 1 181 ? 4.532 -1.181 -12.371 1.00 96.75 181 ILE A N 1
ATOM 1432 C CA . ILE A 1 181 ? 5.301 -0.280 -13.227 1.00 96.75 181 ILE A CA 1
ATOM 1433 C C . ILE A 1 181 ? 6.678 -0.891 -13.465 1.00 96.75 181 ILE A C 1
ATOM 1435 O O . ILE A 1 181 ? 7.392 -1.226 -12.525 1.00 96.75 181 ILE A O 1
ATOM 1439 N N . VAL A 1 182 ? 7.071 -0.996 -14.725 1.00 96.56 182 VAL A N 1
ATOM 1440 C CA . VAL A 1 182 ? 8.362 -1.516 -15.160 1.00 96.56 182 VAL A CA 1
ATOM 1441 C C . VAL A 1 182 ? 9.257 -0.366 -15.589 1.00 96.56 182 VAL A C 1
ATOM 1443 O O . VAL A 1 182 ? 8.833 0.510 -16.344 1.00 96.56 182 VAL A O 1
ATOM 1446 N N . VAL A 1 183 ? 10.496 -0.391 -15.103 1.00 96.19 183 VAL A N 1
ATOM 1447 C CA . VAL A 1 183 ? 11.523 0.622 -15.351 1.00 96.19 183 VAL A CA 1
ATOM 1448 C C . VAL A 1 183 ? 12.791 -0.095 -15.795 1.00 96.19 183 VAL A C 1
ATOM 1450 O O . VAL A 1 183 ? 13.378 -0.844 -15.010 1.00 96.19 183 VAL A O 1
ATOM 1453 N N . VAL A 1 184 ? 13.186 0.094 -17.054 1.00 95.50 184 VAL A N 1
ATOM 1454 C CA . VAL A 1 184 ? 14.337 -0.600 -17.653 1.00 95.50 184 VAL A CA 1
ATOM 1455 C C . VAL A 1 184 ? 15.159 0.368 -18.491 1.00 95.50 184 VAL A C 1
ATOM 1457 O O . VAL A 1 184 ? 14.586 1.150 -19.242 1.00 95.50 184 VAL A O 1
ATOM 1460 N N . ASP A 1 185 ? 16.483 0.327 -18.389 1.00 94.56 185 ASP A N 1
ATOM 1461 C CA . ASP A 1 185 ? 17.363 1.064 -19.298 1.00 94.56 185 ASP A CA 1
ATOM 1462 C C . ASP A 1 185 ? 17.912 0.186 -20.436 1.00 94.56 185 ASP A C 1
ATOM 1464 O O . ASP A 1 185 ? 17.904 -1.049 -20.377 1.00 94.56 185 ASP A O 1
ATOM 1468 N N . ASP A 1 186 ? 18.420 0.836 -21.480 1.00 89.69 186 ASP A N 1
ATOM 1469 C CA . ASP A 1 186 ? 1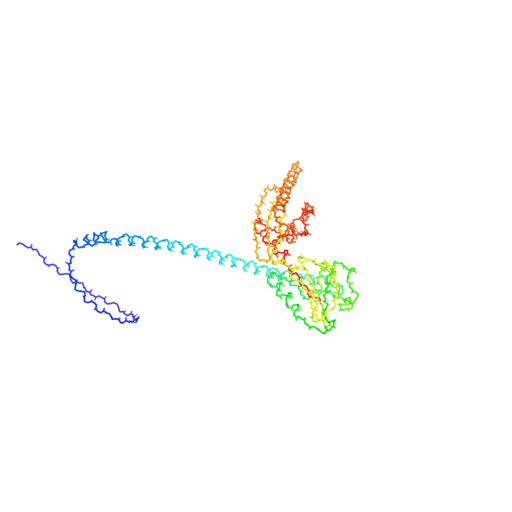9.042 0.201 -22.645 1.00 89.69 186 ASP A CA 1
ATOM 1470 C C . ASP A 1 186 ? 20.298 -0.610 -22.296 1.00 89.69 186 ASP A C 1
ATOM 1472 O O . ASP A 1 186 ? 20.590 -1.611 -22.952 1.00 89.69 186 ASP A O 1
ATOM 1476 N N . THR A 1 187 ? 21.024 -0.222 -21.242 1.00 88.19 187 THR A N 1
ATOM 1477 C CA . THR A 1 187 ? 22.233 -0.933 -20.802 1.00 88.19 187 THR A CA 1
ATOM 1478 C C . THR A 1 187 ? 21.960 -2.098 -19.845 1.00 88.19 187 THR A C 1
ATOM 1480 O O . THR A 1 187 ? 22.850 -2.918 -19.606 1.00 88.19 187 THR A O 1
ATOM 1483 N N . GLY A 1 188 ? 20.741 -2.197 -19.302 1.00 85.00 188 GLY A N 1
ATOM 1484 C CA . GLY A 1 188 ? 20.336 -3.217 -18.333 1.00 85.00 188 GLY A CA 1
ATOM 1485 C C . GLY A 1 188 ? 20.887 -3.012 -16.915 1.00 85.00 188 GLY A C 1
ATOM 1486 O O . GLY A 1 188 ? 20.808 -3.932 -16.096 1.00 85.00 188 GLY A O 1
ATOM 1487 N N . ILE A 1 189 ? 21.450 -1.838 -16.609 1.00 89.75 189 ILE A N 1
ATOM 1488 C CA . ILE A 1 189 ? 21.879 -1.455 -15.253 1.00 89.75 189 ILE A CA 1
ATOM 1489 C C . ILE A 1 189 ? 20.662 -1.288 -14.334 1.00 89.75 189 ILE A C 1
ATOM 1491 O O . ILE A 1 189 ? 20.712 -1.656 -13.158 1.00 89.75 189 ILE A O 1
ATOM 1495 N N . ILE A 1 190 ? 19.577 -0.733 -14.866 1.00 93.62 190 ILE A N 1
ATOM 1496 C CA . ILE A 1 190 ? 18.306 -0.503 -14.194 1.00 93.62 190 ILE A CA 1
ATOM 1497 C C . ILE A 1 190 ? 17.297 -1.472 -14.796 1.00 93.62 190 ILE A C 1
ATOM 1499 O O . ILE A 1 190 ? 16.999 -1.440 -15.982 1.00 93.62 190 ILE A O 1
ATOM 1503 N N . SER A 1 191 ? 16.778 -2.359 -13.955 1.00 94.56 191 SER A N 1
ATOM 1504 C CA . SER A 1 191 ? 15.766 -3.339 -14.332 1.00 94.56 191 SER A CA 1
ATOM 1505 C C . SER A 1 191 ? 14.896 -3.605 -13.112 1.00 94.56 191 SER A C 1
ATOM 1507 O O . SER A 1 191 ? 15.241 -4.408 -12.242 1.00 94.56 191 SER A O 1
ATOM 1509 N N . LEU A 1 192 ? 13.821 -2.830 -12.989 1.00 96.56 192 LEU A N 1
ATOM 1510 C CA . LEU A 1 192 ? 12.992 -2.751 -11.792 1.00 96.56 192 LEU A CA 1
ATOM 1511 C C . LEU A 1 192 ? 11.518 -2.971 -12.130 1.00 96.56 192 LEU A C 1
ATOM 1513 O O . LEU A 1 192 ? 11.027 -2.549 -13.176 1.00 96.56 192 LEU A O 1
ATOM 1517 N N . SER A 1 193 ? 10.804 -3.561 -11.178 1.00 96.56 193 SER A N 1
ATOM 1518 C CA . SER A 1 193 ? 9.341 -3.561 -11.115 1.00 96.56 193 SER A CA 1
ATOM 1519 C C . SER A 1 193 ? 8.886 -2.879 -9.830 1.00 96.56 193 SER A C 1
ATOM 1521 O O . SER A 1 193 ? 9.485 -3.100 -8.778 1.00 96.56 193 SER A O 1
ATOM 1523 N N . LEU A 1 194 ? 7.866 -2.030 -9.921 1.00 96.88 194 LEU A N 1
ATOM 1524 C CA . LEU A 1 194 ? 7.317 -1.255 -8.816 1.00 96.88 194 LEU A CA 1
ATOM 1525 C C . LEU A 1 194 ? 5.821 -1.566 -8.669 1.00 96.88 194 LEU A C 1
ATOM 1527 O O . LEU A 1 194 ? 5.033 -1.246 -9.560 1.00 96.88 194 LEU A O 1
ATOM 1531 N N . GLU A 1 195 ? 5.428 -2.158 -7.544 1.00 95.12 195 GLU A N 1
ATOM 1532 C CA . GLU A 1 195 ? 4.028 -2.235 -7.108 1.00 95.12 195 GLU A CA 1
ATOM 1533 C C . GLU A 1 195 ? 3.699 -0.919 -6.388 1.00 95.12 195 GLU A C 1
ATOM 1535 O O . GLU A 1 195 ? 4.390 -0.546 -5.432 1.00 95.12 195 GLU A O 1
ATOM 1540 N N . VAL A 1 196 ? 2.690 -0.192 -6.875 1.00 93.69 196 VAL A N 1
ATOM 1541 C CA . VAL A 1 196 ? 2.328 1.144 -6.378 1.00 93.69 196 VAL A CA 1
ATOM 1542 C C . VAL A 1 196 ? 0.871 1.185 -5.884 1.00 93.69 196 VAL A C 1
ATOM 1544 O O . VAL A 1 196 ? 0.028 0.533 -6.498 1.00 93.69 196 VAL A O 1
ATOM 1547 N N . PRO A 1 197 ? 0.557 1.973 -4.835 1.00 91.56 197 PRO A N 1
ATOM 1548 C CA . PRO A 1 197 ? -0.791 2.079 -4.256 1.00 91.56 197 PRO A CA 1
ATOM 1549 C C . PRO A 1 197 ? -1.870 2.573 -5.230 1.00 91.56 197 PRO A C 1
ATOM 1551 O O . PRO A 1 197 ? -3.006 2.105 -5.202 1.00 91.56 197 PRO A O 1
ATOM 1554 N N . HIS A 1 198 ? -1.522 3.521 -6.106 1.00 89.88 198 HIS A N 1
ATOM 1555 C CA . HIS A 1 198 ? -2.449 4.130 -7.063 1.00 89.88 198 HIS A CA 1
ATOM 1556 C C . HIS A 1 198 ? -1.953 3.895 -8.496 1.00 89.88 198 HIS A C 1
ATOM 1558 O O . HIS A 1 198 ? -1.359 4.794 -9.109 1.00 89.88 198 HIS A O 1
ATOM 1564 N N . PRO A 1 199 ? -2.135 2.674 -9.034 1.00 90.25 199 PRO A N 1
ATOM 1565 C CA . PRO A 1 199 ? -1.629 2.321 -10.351 1.00 90.25 199 PRO A CA 1
ATOM 1566 C C . PRO A 1 199 ? -2.311 3.151 -11.452 1.00 90.25 199 PRO A C 1
ATOM 1568 O O . PRO A 1 199 ? -3.540 3.244 -11.486 1.00 90.25 199 PRO A O 1
ATOM 1571 N N . PRO A 1 200 ? -1.549 3.746 -12.388 1.00 92.19 200 PRO A N 1
ATOM 1572 C CA . PRO A 1 200 ? -2.128 4.452 -13.526 1.00 92.19 200 PRO A CA 1
ATOM 1573 C C . PRO A 1 200 ? -2.755 3.493 -14.551 1.00 92.19 200 PRO A C 1
ATOM 1575 O O . PRO A 1 200 ? -2.567 2.275 -14.521 1.00 92.19 200 PRO A O 1
ATOM 1578 N N . ASN A 1 201 ? -3.450 4.061 -15.540 1.00 90.94 201 ASN A N 1
ATOM 1579 C CA . ASN A 1 201 ? -3.835 3.319 -16.742 1.00 90.94 201 ASN A CA 1
ATOM 1580 C C . ASN A 1 201 ? -2.601 2.750 -17.455 1.00 90.94 201 ASN A C 1
ATOM 1582 O O . ASN A 1 201 ? -1.519 3.329 -17.373 1.00 90.94 201 ASN A O 1
ATOM 1586 N N . ALA A 1 202 ? -2.777 1.641 -18.179 1.00 92.38 202 ALA A N 1
ATOM 1587 C CA . ALA A 1 202 ? -1.703 1.019 -18.946 1.00 92.38 202 ALA A CA 1
ATOM 1588 C C . ALA A 1 202 ? -1.027 2.031 -19.888 1.00 92.38 202 ALA A C 1
ATOM 1590 O O . ALA A 1 202 ? -1.695 2.740 -20.644 1.00 92.38 202 ALA A O 1
ATOM 1591 N N . PHE A 1 203 ? 0.301 2.070 -19.858 1.00 93.38 203 PHE A N 1
ATOM 1592 C CA . PHE A 1 203 ? 1.119 2.844 -20.786 1.00 93.38 203 PHE A CA 1
ATOM 1593 C C . PHE A 1 203 ? 2.471 2.154 -20.952 1.00 93.38 203 PHE A C 1
ATOM 1595 O O . PHE A 1 203 ? 2.889 1.396 -20.082 1.00 93.38 203 PHE A O 1
ATOM 1602 N N . ALA A 1 204 ? 3.156 2.421 -22.056 1.00 92.19 204 ALA A N 1
ATOM 1603 C CA . ALA A 1 204 ? 4.506 1.935 -22.303 1.00 92.19 204 ALA A CA 1
ATOM 1604 C C . ALA A 1 204 ? 5.206 2.908 -23.248 1.00 92.19 204 ALA A C 1
ATOM 1606 O O . ALA A 1 204 ? 4.615 3.327 -24.246 1.00 92.19 204 ALA A O 1
ATOM 1607 N N . GLY A 1 205 ? 6.445 3.270 -22.936 1.00 91.00 205 GLY A N 1
ATOM 1608 C CA . GLY A 1 205 ? 7.219 4.177 -23.767 1.00 91.00 205 GLY A CA 1
ATOM 1609 C C . GLY A 1 205 ? 8.703 4.116 -23.455 1.00 91.00 205 GLY A C 1
ATOM 1610 O O . GLY A 1 205 ? 9.095 3.901 -22.308 1.00 91.00 205 GLY A O 1
ATOM 1611 N N . TRP A 1 206 ? 9.492 4.312 -24.505 1.00 93.88 206 TRP A N 1
ATOM 1612 C CA . TRP A 1 206 ? 10.909 4.623 -24.417 1.00 93.88 206 TRP A CA 1
ATOM 1613 C C . TRP A 1 206 ? 11.079 6.134 -24.546 1.00 93.88 206 TRP A C 1
ATOM 1615 O O . TRP A 1 206 ? 10.387 6.768 -25.344 1.00 93.88 206 TRP A O 1
ATOM 1625 N N . ASP A 1 207 ? 11.962 6.700 -23.737 1.00 94.38 207 ASP A N 1
ATOM 1626 C CA . ASP A 1 207 ? 12.287 8.124 -23.736 1.00 94.38 207 ASP A CA 1
ATOM 1627 C C . ASP A 1 207 ? 13.758 8.309 -23.309 1.00 94.38 207 ASP A C 1
ATOM 1629 O O . ASP A 1 207 ? 14.484 7.343 -23.071 1.00 94.38 207 ASP A O 1
ATOM 1633 N N . GLU A 1 208 ? 14.214 9.552 -23.203 1.00 95.12 208 GLU A N 1
ATOM 1634 C CA . GLU A 1 208 ? 15.529 9.920 -22.666 1.00 95.12 208 GLU A CA 1
ATOM 1635 C C . GLU A 1 208 ? 15.584 9.818 -21.129 1.00 95.12 208 GLU A C 1
ATOM 1637 O O . GLU A 1 208 ? 16.665 9.869 -20.548 1.00 95.12 208 GLU A O 1
ATOM 1642 N N . SER A 1 209 ? 14.442 9.684 -20.444 1.00 95.81 209 SER A N 1
ATOM 1643 C CA . SER A 1 209 ? 14.353 9.590 -18.978 1.00 95.81 209 SER A CA 1
ATOM 1644 C C . SER A 1 209 ? 13.150 8.757 -18.527 1.00 95.81 209 SER A C 1
ATOM 1646 O O . SER A 1 209 ? 12.219 8.515 -19.295 1.00 95.81 209 SER A O 1
ATOM 1648 N N . PHE A 1 210 ? 13.149 8.309 -17.269 1.00 96.69 210 PHE A N 1
ATOM 1649 C CA . PHE A 1 210 ? 11.977 7.636 -16.708 1.00 96.69 210 PHE A CA 1
ATOM 1650 C C . PHE A 1 210 ? 10.841 8.623 -16.420 1.00 96.69 210 PHE A C 1
ATOM 1652 O O . PHE A 1 210 ? 11.070 9.748 -15.978 1.00 96.69 210 PHE A O 1
ATOM 1659 N N . SER A 1 211 ? 9.600 8.180 -16.643 1.00 93.88 211 SER A N 1
ATOM 1660 C CA . SER A 1 211 ? 8.394 9.003 -16.485 1.00 93.88 211 SER A CA 1
ATOM 1661 C C . SER A 1 211 ? 7.534 8.498 -15.330 1.00 93.88 211 SER A C 1
ATOM 1663 O O . SER A 1 211 ? 6.494 7.866 -15.520 1.00 93.88 211 SER A O 1
ATOM 1665 N N . LEU A 1 212 ? 7.994 8.748 -14.102 1.00 95.00 212 LEU A N 1
ATOM 1666 C CA . LEU A 1 212 ? 7.293 8.350 -12.882 1.00 95.00 212 LEU A CA 1
ATOM 1667 C C . LEU A 1 212 ? 6.616 9.541 -12.195 1.00 95.00 212 LEU A C 1
ATOM 1669 O O . LEU A 1 212 ? 7.166 10.642 -12.148 1.00 95.00 212 LEU A O 1
ATOM 1673 N N . GLN A 1 213 ? 5.428 9.334 -11.620 1.00 92.44 213 GLN A N 1
ATOM 1674 C CA . GLN A 1 213 ? 4.646 10.411 -11.002 1.00 92.44 213 GLN A CA 1
ATOM 1675 C C . GLN A 1 213 ? 4.408 10.155 -9.512 1.00 92.44 213 GLN A C 1
ATOM 1677 O O . GLN A 1 213 ? 3.968 9.078 -9.120 1.00 92.44 213 GLN A O 1
ATOM 1682 N N . LYS A 1 214 ? 4.620 11.185 -8.679 1.00 90.62 214 LYS A N 1
ATOM 1683 C CA . LYS A 1 214 ? 4.438 11.107 -7.215 1.00 90.62 214 LYS A CA 1
ATOM 1684 C C . LYS A 1 214 ? 3.022 10.690 -6.802 1.00 90.62 214 LYS A C 1
ATOM 1686 O O . LYS A 1 214 ? 2.862 9.972 -5.825 1.00 90.62 214 LYS A O 1
ATOM 1691 N N . ARG A 1 215 ? 2.008 11.072 -7.586 1.00 90.50 215 ARG A N 1
ATOM 1692 C CA . ARG A 1 215 ? 0.602 10.720 -7.321 1.00 90.50 215 ARG A CA 1
ATOM 1693 C C . ARG A 1 215 ? 0.322 9.212 -7.304 1.00 90.50 215 ARG A C 1
ATOM 1695 O O . ARG A 1 215 ? -0.715 8.799 -6.816 1.00 90.50 215 ARG A O 1
ATOM 1702 N N . TRP A 1 216 ? 1.208 8.394 -7.879 1.00 92.38 216 TRP A N 1
ATOM 1703 C CA . TRP A 1 216 ? 1.039 6.938 -7.887 1.00 92.38 216 TRP A CA 1
ATOM 1704 C C . TRP A 1 216 ? 1.396 6.300 -6.546 1.00 92.38 216 TRP A C 1
ATOM 1706 O O . TRP A 1 216 ? 0.978 5.179 -6.276 1.00 92.38 216 TRP A O 1
ATOM 1716 N N . ILE A 1 217 ? 2.172 7.005 -5.717 1.00 91.38 217 ILE A N 1
ATOM 1717 C CA . ILE A 1 217 ? 2.705 6.483 -4.455 1.00 91.38 217 ILE A CA 1
ATOM 1718 C C . ILE A 1 217 ? 2.123 7.163 -3.219 1.00 91.38 217 ILE A C 1
ATOM 1720 O O . ILE A 1 217 ? 2.275 6.622 -2.133 1.00 91.38 217 ILE A O 1
ATOM 1724 N N . GLN A 1 218 ? 1.494 8.330 -3.368 1.00 87.88 218 GLN A N 1
ATOM 1725 C CA . GLN A 1 218 ? 0.843 9.064 -2.283 1.00 87.88 218 GLN A CA 1
ATOM 1726 C C . GLN A 1 218 ? -0.118 10.131 -2.838 1.00 87.88 218 GLN A C 1
ATOM 1728 O O . GLN A 1 218 ? 0.046 10.540 -3.996 1.00 87.88 218 GLN A O 1
ATOM 1733 N N . PRO A 1 219 ? -1.070 10.628 -2.026 1.00 85.00 219 PRO A N 1
ATOM 1734 C CA . PRO A 1 219 ? -1.944 11.736 -2.404 1.00 85.00 219 PRO A CA 1
ATOM 1735 C C . PRO A 1 219 ? -1.141 12.989 -2.768 1.00 85.00 219 PRO A C 1
ATOM 1737 O O . PRO A 1 219 ? -0.047 13.230 -2.252 1.00 85.00 219 PRO A O 1
ATOM 1740 N N . THR A 1 220 ? -1.666 13.809 -3.681 1.00 76.00 220 THR A N 1
ATOM 1741 C CA . THR A 1 220 ? -0.998 15.067 -4.066 1.00 76.00 220 THR A CA 1
ATOM 1742 C C . THR A 1 220 ? -1.461 16.256 -3.229 1.00 76.00 220 THR A C 1
ATOM 1744 O O . THR A 1 220 ? -2.629 16.358 -2.858 1.00 76.00 220 THR A O 1
ATOM 1747 N N . HIS A 1 221 ? -0.540 17.196 -2.970 1.00 63.12 221 HIS A N 1
ATOM 1748 C CA . HIS A 1 221 ? -0.794 18.376 -2.141 1.00 63.12 221 HIS A CA 1
ATOM 1749 C C . HIS A 1 221 ? -2.107 19.073 -2.538 1.00 63.12 221 HIS A C 1
ATOM 1751 O O . HIS A 1 221 ? -2.222 19.546 -3.673 1.00 63.12 221 HIS A O 1
ATOM 1757 N N . ARG A 1 222 ? -3.032 19.173 -1.566 1.00 76.50 222 ARG A N 1
ATOM 1758 C CA . ARG A 1 222 ? -4.406 19.741 -1.583 1.00 76.50 222 ARG A CA 1
ATOM 1759 C C . ARG A 1 222 ? -5.544 18.725 -1.547 1.00 76.50 222 ARG A C 1
ATOM 1761 O O . ARG A 1 222 ? -6.667 19.152 -1.294 1.00 76.50 222 ARG A O 1
ATOM 1768 N N . ARG A 1 223 ? -5.283 17.439 -1.773 1.00 86.19 223 ARG A N 1
ATOM 1769 C CA . ARG A 1 223 ? -6.296 16.390 -1.629 1.00 86.19 223 ARG A CA 1
ATOM 1770 C C . ARG A 1 223 ? -5.876 15.357 -0.601 1.00 86.19 223 ARG A C 1
ATOM 1772 O O . ARG A 1 223 ? -4.690 15.204 -0.325 1.00 86.19 223 ARG A O 1
ATOM 1779 N N . GLN A 1 224 ? -6.865 14.683 -0.037 1.00 90.19 224 GLN A N 1
ATOM 1780 C CA . GLN A 1 224 ? -6.686 13.649 0.966 1.00 90.19 224 GLN A CA 1
ATOM 1781 C C . GLN A 1 224 ? -7.342 12.360 0.485 1.00 90.19 224 GLN A C 1
ATOM 1783 O O . GLN A 1 224 ? -8.415 12.378 -0.123 1.00 90.19 224 GLN A O 1
ATOM 1788 N N . SER A 1 225 ? -6.702 11.238 0.777 1.00 93.19 225 SER A N 1
ATOM 1789 C CA . SER A 1 225 ? -7.323 9.929 0.655 1.00 93.19 225 SER A CA 1
ATOM 1790 C C . SER A 1 225 ? -8.167 9.654 1.885 1.00 93.19 225 SER A C 1
ATOM 1792 O O . SER A 1 225 ? -7.729 9.872 3.014 1.00 93.19 225 SER A O 1
ATOM 1794 N N . ILE A 1 226 ? -9.377 9.161 1.664 1.00 96.31 226 ILE A N 1
ATOM 1795 C CA . ILE A 1 226 ? -10.241 8.660 2.728 1.00 96.31 226 ILE A CA 1
ATOM 1796 C C . ILE A 1 226 ? -9.956 7.176 2.8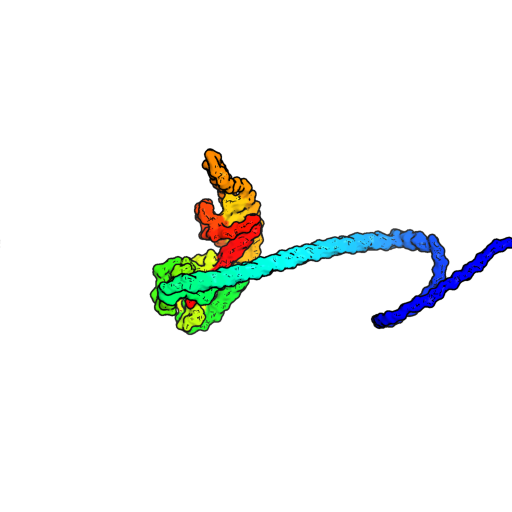55 1.00 96.31 226 ILE A C 1
ATOM 1798 O O . ILE A 1 226 ? -10.054 6.452 1.868 1.00 96.31 226 ILE A O 1
ATOM 1802 N N . ILE A 1 227 ? -9.593 6.725 4.051 1.00 96.62 227 ILE A N 1
ATOM 1803 C CA . ILE A 1 227 ? -9.193 5.339 4.278 1.00 96.62 227 ILE A CA 1
ATOM 1804 C C . ILE A 1 227 ? -10.071 4.748 5.366 1.00 96.62 227 ILE A C 1
ATOM 1806 O O . ILE A 1 227 ? -10.125 5.270 6.480 1.00 96.62 227 ILE A O 1
ATOM 1810 N N . ALA A 1 228 ? -10.744 3.649 5.040 1.00 97.12 228 ALA A N 1
ATOM 1811 C CA . ALA A 1 228 ? -11.529 2.875 5.986 1.00 97.12 228 ALA A CA 1
ATOM 1812 C C . ALA A 1 228 ? -10.880 1.507 6.216 1.00 97.12 228 ALA A C 1
ATOM 1814 O O . ALA A 1 228 ? -10.678 0.754 5.270 1.00 97.12 228 ALA A O 1
ATOM 1815 N N . LEU A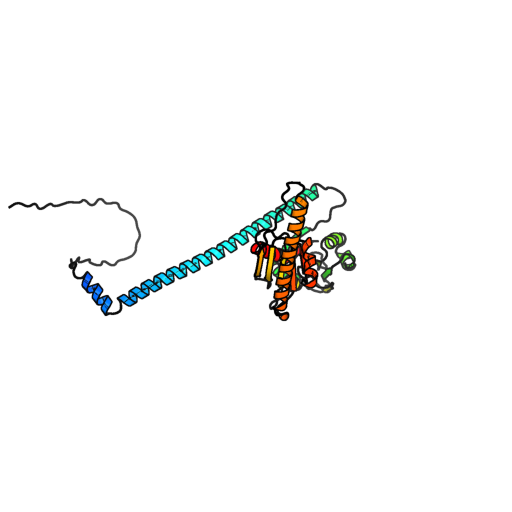 1 229 ? -10.585 1.165 7.467 1.00 96.94 229 LEU A N 1
ATOM 1816 C CA . LEU A 1 229 ? -10.220 -0.185 7.877 1.00 96.94 229 LEU A CA 1
ATOM 1817 C C . LEU A 1 229 ? -11.474 -0.930 8.340 1.00 96.94 229 LEU A C 1
ATOM 1819 O O . LEU A 1 229 ? -12.151 -0.494 9.271 1.00 96.94 229 LEU A O 1
ATOM 1823 N N . VAL A 1 230 ? -11.744 -2.079 7.728 1.00 95.56 230 VAL A N 1
ATOM 1824 C CA . VAL A 1 230 ? -12.911 -2.919 7.989 1.00 95.56 230 VAL A CA 1
ATOM 1825 C C . VAL A 1 230 ? -12.467 -4.317 8.400 1.00 95.56 230 VAL A C 1
ATOM 1827 O O . VAL A 1 230 ? -11.874 -5.080 7.640 1.00 95.56 230 VAL A O 1
ATOM 1830 N N . ARG A 1 231 ? -12.812 -4.684 9.624 1.00 94.19 231 ARG A N 1
ATOM 1831 C CA . ARG A 1 231 ? -12.718 -6.044 10.145 1.00 94.19 231 ARG A CA 1
ATOM 1832 C C . ARG A 1 231 ? -14.065 -6.454 10.697 1.00 94.19 231 ARG A C 1
ATOM 1834 O O . ARG A 1 231 ? -14.938 -5.618 10.924 1.00 94.19 231 ARG A O 1
ATOM 1841 N N . SER A 1 232 ? -14.199 -7.744 10.972 1.00 91.38 232 SER A N 1
ATOM 1842 C CA . SER A 1 232 ? -15.407 -8.279 11.587 1.00 91.38 232 SER A CA 1
ATOM 1843 C C . SER A 1 232 ? -15.782 -7.505 12.855 1.00 91.38 232 SER A C 1
ATOM 1845 O O . SER A 1 232 ? -16.945 -7.161 13.013 1.00 91.38 232 SER A O 1
ATOM 1847 N N . ASP A 1 233 ? -14.812 -7.168 13.708 1.00 91.56 233 ASP A N 1
ATOM 1848 C CA . ASP A 1 233 ? -14.994 -6.510 15.007 1.00 91.56 233 ASP A CA 1
ATOM 1849 C C . ASP A 1 233 ? -14.515 -5.049 15.074 1.00 91.56 233 ASP A C 1
ATOM 1851 O O . ASP A 1 233 ? -14.728 -4.389 16.091 1.00 91.56 233 ASP A O 1
ATOM 1855 N N . VAL A 1 234 ? -13.857 -4.532 14.034 1.00 93.81 234 VAL A N 1
ATOM 1856 C CA . VAL A 1 234 ? -13.259 -3.187 14.022 1.00 93.81 234 VAL A CA 1
ATOM 1857 C C . VAL A 1 234 ? -13.698 -2.433 12.777 1.00 93.81 234 VAL A C 1
ATOM 1859 O O . VAL A 1 234 ? -13.703 -2.974 11.677 1.00 93.81 234 VAL A O 1
ATOM 1862 N N . PHE A 1 235 ? -14.052 -1.170 12.956 1.00 95.62 235 PHE A N 1
ATOM 1863 C CA . PHE A 1 235 ? -14.164 -0.194 11.889 1.00 95.62 235 PHE A CA 1
ATOM 1864 C C . PHE A 1 235 ? -13.353 1.032 12.289 1.00 95.62 235 PHE A C 1
ATOM 1866 O O . PHE A 1 235 ? -13.475 1.516 13.412 1.00 95.62 235 PHE A O 1
ATOM 1873 N N . ALA A 1 236 ? -12.508 1.521 11.396 1.00 96.69 236 ALA A N 1
ATOM 1874 C CA . ALA A 1 236 ? -11.761 2.745 11.620 1.00 96.69 236 ALA A CA 1
ATOM 1875 C C . ALA A 1 236 ? -11.743 3.571 10.339 1.00 96.69 236 ALA A C 1
ATOM 1877 O O . ALA A 1 236 ? -11.576 3.020 9.258 1.00 96.69 236 ALA A O 1
ATOM 1878 N N . LEU A 1 237 ? -11.915 4.880 10.461 1.00 97.25 237 LEU A N 1
ATOM 1879 C CA . LEU A 1 237 ? -11.963 5.821 9.351 1.00 97.25 237 LEU A CA 1
ATOM 1880 C C . LEU A 1 237 ? -10.962 6.941 9.613 1.00 97.25 237 LEU A C 1
ATOM 1882 O O . LEU A 1 237 ? -10.960 7.524 10.698 1.00 97.25 237 LEU A O 1
ATOM 1886 N N . CYS A 1 238 ? -10.143 7.272 8.622 1.00 96.38 238 CYS A N 1
ATOM 1887 C CA . CYS A 1 238 ? -9.252 8.426 8.667 1.00 96.38 238 CYS A CA 1
ATOM 1888 C C . CYS A 1 238 ? -9.170 9.137 7.319 1.00 96.38 238 CYS A C 1
ATOM 1890 O O . CYS A 1 238 ? -9.520 8.578 6.275 1.00 96.38 238 CYS A O 1
ATOM 1892 N N . THR A 1 239 ? -8.635 10.352 7.345 1.00 95.06 239 THR A N 1
ATOM 1893 C CA . THR A 1 239 ? -8.087 11.001 6.157 1.00 95.06 239 THR A CA 1
ATOM 1894 C C . THR A 1 239 ? -6.561 10.948 6.182 1.00 95.06 239 THR A C 1
ATOM 1896 O O . THR A 1 239 ? -5.933 10.916 7.242 1.00 95.06 239 THR A O 1
ATOM 1899 N N . TYR A 1 240 ? -5.959 10.876 4.998 1.00 93.31 240 TYR A N 1
ATOM 1900 C CA . TYR A 1 240 ? -4.513 10.814 4.814 1.00 93.31 240 TYR A CA 1
ATOM 1901 C C . TYR A 1 240 ? -4.082 11.751 3.690 1.00 93.31 240 TYR A C 1
ATOM 1903 O O . TYR A 1 240 ? -4.618 11.685 2.586 1.00 93.31 240 TYR A O 1
ATOM 1911 N N . ASP A 1 241 ? -3.108 12.616 3.953 1.00 89.06 241 ASP A N 1
ATOM 1912 C CA . ASP A 1 241 ? -2.632 13.630 3.000 1.00 89.06 241 ASP A CA 1
ATOM 1913 C C . ASP A 1 241 ? -1.243 13.328 2.403 1.00 89.06 241 ASP A C 1
ATOM 1915 O O . ASP A 1 241 ? -0.692 14.144 1.664 1.00 89.06 241 ASP A O 1
ATOM 1919 N N . GLY A 1 242 ? -0.680 12.156 2.713 1.00 86.38 242 GLY A N 1
ATOM 1920 C CA . GLY A 1 242 ? 0.692 11.772 2.368 1.00 86.38 242 GLY A CA 1
ATOM 1921 C C . GLY A 1 242 ? 1.661 11.832 3.553 1.00 86.38 242 GLY A C 1
ATOM 1922 O O . GLY A 1 242 ? 2.641 11.0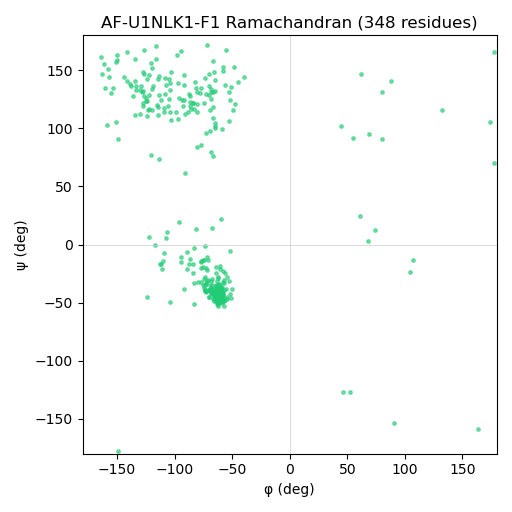83 3.582 1.00 86.38 242 GLY A O 1
ATOM 1923 N N . GLU A 1 243 ? 1.367 12.625 4.581 1.00 84.88 243 GLU A N 1
ATOM 1924 C CA . GLU A 1 243 ? 2.246 12.805 5.741 1.00 84.88 243 GLU A CA 1
ATOM 1925 C C . GLU A 1 243 ? 1.541 12.487 7.060 1.00 84.88 243 GLU A C 1
ATOM 1927 O O . GLU A 1 243 ? 2.100 11.776 7.902 1.00 84.88 243 GLU A O 1
ATOM 1932 N N . THR A 1 244 ? 0.313 12.972 7.234 1.00 88.06 244 THR A N 1
ATOM 1933 C CA . THR A 1 244 ? -0.452 12.859 8.475 1.00 88.06 244 THR A CA 1
ATOM 1934 C C . THR A 1 244 ? -1.692 11.996 8.306 1.00 88.06 244 THR A C 1
ATOM 1936 O O . THR A 1 244 ? -2.362 12.029 7.275 1.00 88.06 244 THR A O 1
ATOM 1939 N N . ILE A 1 245 ? -1.987 11.215 9.347 1.00 92.88 245 ILE A N 1
ATOM 1940 C CA . ILE A 1 245 ? -3.213 10.425 9.472 1.00 92.88 245 ILE A CA 1
ATOM 1941 C C . ILE A 1 245 ? -4.113 11.154 10.465 1.00 92.88 245 ILE A C 1
ATOM 1943 O O . ILE A 1 245 ? -3.779 11.228 11.649 1.00 92.88 245 ILE A O 1
ATOM 1947 N N . ASP A 1 246 ? -5.247 11.657 9.986 1.00 93.88 246 ASP A N 1
ATOM 1948 C CA . ASP A 1 246 ? -6.255 12.309 10.815 1.00 93.88 246 ASP A CA 1
ATOM 1949 C C . ASP A 1 246 ? -7.427 11.350 11.040 1.00 93.88 246 ASP A C 1
ATOM 1951 O O . ASP A 1 246 ? -8.220 11.058 10.142 1.00 93.88 246 ASP A O 1
ATOM 1955 N N . THR A 1 247 ? -7.523 10.817 12.257 1.00 95.06 247 THR A N 1
ATOM 1956 C CA . THR A 1 247 ? -8.573 9.868 12.641 1.00 95.06 247 THR A CA 1
ATOM 1957 C C . THR A 1 247 ? -9.939 10.552 12.715 1.00 95.06 247 THR A C 1
ATOM 1959 O O . THR A 1 247 ? -10.109 11.549 13.416 1.00 95.06 247 THR A O 1
ATOM 1962 N N . VAL A 1 248 ? -10.927 9.968 12.037 1.00 94.00 248 VAL A N 1
ATOM 1963 C CA . VAL A 1 248 ? -12.313 10.451 11.962 1.00 94.00 248 VAL A CA 1
ATOM 1964 C C . VAL A 1 248 ? -13.238 9.619 12.849 1.00 94.00 248 VAL A C 1
ATOM 1966 O O . VAL A 1 248 ? -13.990 10.181 13.640 1.00 94.00 248 VAL A O 1
ATOM 1969 N N . ASP A 1 249 ? -13.179 8.290 12.735 1.00 94.56 249 ASP A N 1
ATOM 1970 C CA . ASP A 1 249 ? -14.009 7.367 13.518 1.00 94.56 249 ASP A CA 1
ATOM 1971 C C . ASP A 1 249 ? -13.204 6.133 13.924 1.00 94.56 249 ASP A C 1
ATOM 1973 O O . ASP A 1 249 ? -12.411 5.617 13.138 1.00 94.56 249 ASP A O 1
ATOM 1977 N N . LEU A 1 250 ? -13.416 5.661 15.151 1.00 93.69 250 LEU A N 1
ATOM 1978 C CA . LEU A 1 250 ? -12.885 4.399 15.652 1.00 93.69 250 LEU A CA 1
ATOM 1979 C C . LEU A 1 250 ? -14.004 3.662 16.379 1.00 93.69 250 LEU A C 1
ATOM 1981 O O . LEU A 1 250 ? -14.422 4.051 17.471 1.00 93.69 250 LEU A O 1
ATOM 1985 N N . THR A 1 251 ? -14.443 2.559 15.794 1.00 92.31 251 THR A N 1
ATOM 1986 C CA . THR A 1 251 ? -15.504 1.714 16.323 1.00 92.31 251 THR A CA 1
ATOM 1987 C C . THR A 1 251 ? -14.981 0.296 16.528 1.00 92.31 251 THR A C 1
ATOM 1989 O O . THR A 1 251 ? -14.428 -0.324 15.622 1.00 92.31 251 THR A O 1
ATOM 1992 N N . GLN A 1 252 ? -15.191 -0.251 17.726 1.00 90.75 252 GLN A N 1
ATOM 1993 C CA . GLN A 1 252 ? -14.912 -1.652 18.030 1.00 90.75 252 GLN A CA 1
ATOM 1994 C C . GLN A 1 252 ? -16.164 -2.329 18.584 1.00 90.75 252 GLN A C 1
ATOM 1996 O O . GLN A 1 252 ? -16.722 -1.906 19.600 1.00 90.75 252 GLN A O 1
ATOM 2001 N N . THR A 1 253 ? -16.584 -3.408 17.932 1.00 88.56 253 THR A N 1
ATOM 2002 C CA . THR A 1 253 ? -17.767 -4.185 18.293 1.00 88.56 253 THR A CA 1
ATOM 2003 C C . THR A 1 253 ? -17.349 -5.488 18.960 1.00 88.56 253 THR A C 1
ATOM 2005 O O . THR A 1 253 ? -16.600 -6.287 18.407 1.00 88.56 253 THR A O 1
ATOM 2008 N N . ALA A 1 254 ? -17.871 -5.745 20.160 1.00 82.88 254 ALA A N 1
ATOM 2009 C CA . ALA A 1 254 ? -17.619 -6.995 20.870 1.00 82.88 254 ALA A CA 1
ATOM 2010 C C . ALA A 1 254 ? -18.378 -8.159 20.210 1.00 82.88 254 ALA A C 1
ATOM 2012 O O . ALA A 1 254 ? -19.561 -8.394 20.482 1.00 82.88 254 ALA A O 1
ATOM 2013 N N . ILE A 1 255 ? -17.687 -8.898 19.347 1.00 80.88 255 ILE A N 1
ATOM 2014 C CA . ILE A 1 255 ? -18.230 -10.070 18.663 1.00 80.88 255 ILE A CA 1
ATOM 2015 C C . ILE A 1 255 ? -17.936 -11.327 19.465 1.00 80.88 255 ILE A C 1
ATOM 2017 O O . ILE A 1 255 ? -16.847 -11.527 19.996 1.00 80.88 255 ILE A O 1
ATOM 2021 N N . THR A 1 256 ? -18.934 -12.202 19.557 1.00 72.50 256 THR A N 1
ATOM 2022 C CA . THR A 1 256 ? -18.787 -13.449 20.309 1.00 72.50 256 THR A CA 1
ATOM 2023 C C . THR A 1 256 ? -17.808 -14.386 19.586 1.00 72.50 256 THR A C 1
ATOM 2025 O O . THR A 1 256 ? -18.085 -14.847 18.476 1.00 72.50 256 THR A O 1
ATOM 2028 N N . GLU A 1 257 ? -16.665 -14.687 20.210 1.00 61.97 257 GLU A N 1
ATOM 2029 C CA . GLU A 1 257 ? -15.648 -15.580 19.643 1.00 61.97 257 GLU A CA 1
ATOM 2030 C C . GLU A 1 257 ? -16.121 -17.041 19.517 1.00 61.97 257 GLU A C 1
ATOM 2032 O O . GLU A 1 257 ? -17.033 -17.509 20.206 1.00 61.97 257 GLU A O 1
ATOM 2037 N N . GLN A 1 258 ? -15.468 -17.794 18.622 1.00 57.72 258 GLN A N 1
ATOM 2038 C CA . GLN A 1 258 ? -15.704 -19.229 18.464 1.00 57.72 258 GLN A CA 1
ATOM 2039 C C . GLN A 1 258 ? -15.234 -19.978 19.718 1.00 57.72 258 GLN A C 1
ATOM 2041 O O . GLN A 1 258 ? -14.042 -20.159 19.953 1.00 57.72 258 GLN A O 1
ATOM 2046 N N . HIS A 1 259 ? -16.173 -20.494 20.506 1.00 52.12 259 HIS A N 1
ATOM 2047 C CA . HIS A 1 259 ? -15.848 -21.495 21.515 1.00 52.12 259 HIS A CA 1
ATOM 2048 C C . HIS A 1 259 ? -15.864 -22.888 20.883 1.00 52.12 259 HIS A C 1
ATOM 2050 O O . HIS A 1 259 ? -16.917 -23.382 20.486 1.00 52.12 259 HIS A O 1
ATOM 2056 N N . SER A 1 260 ? -14.713 -23.569 20.868 1.00 48.28 260 SER A N 1
ATOM 2057 C CA . SER A 1 260 ? -14.542 -24.928 20.318 1.00 48.28 260 SER A CA 1
ATOM 2058 C C . SER A 1 260 ? -15.263 -26.045 21.094 1.00 48.28 260 SER A C 1
ATOM 2060 O O . SER A 1 260 ? -15.001 -27.232 20.892 1.00 48.28 260 SER A O 1
ATOM 2062 N N . LYS A 1 261 ? -16.196 -25.710 21.991 1.00 60.06 261 LYS A N 1
ATOM 2063 C CA . LYS A 1 261 ? -16.991 -26.707 22.714 1.00 60.06 261 LYS A CA 1
ATOM 2064 C C . LYS A 1 261 ? -18.129 -27.188 21.813 1.00 60.06 261 LYS A C 1
ATOM 2066 O O . LYS A 1 261 ? -19.245 -26.682 21.880 1.00 60.06 261 LYS A O 1
ATOM 2071 N N . GLY A 1 262 ? -17.805 -28.165 20.966 1.00 50.56 262 GLY A N 1
ATOM 2072 C CA . GLY A 1 262 ? -18.733 -28.833 20.056 1.00 50.56 262 GLY A CA 1
ATOM 2073 C C . GLY A 1 262 ? -19.976 -29.355 20.780 1.00 50.56 262 GLY A C 1
ATOM 2074 O O . GLY A 1 262 ? -19.889 -30.111 21.748 1.00 50.56 262 GLY A O 1
ATOM 2075 N N . GLY A 1 263 ? -21.144 -28.930 20.309 1.00 60.03 263 GLY A N 1
ATOM 2076 C CA . GLY A 1 263 ? -22.437 -29.323 20.854 1.00 60.03 263 GLY A CA 1
ATOM 2077 C C . GLY A 1 263 ? -23.592 -28.628 20.137 1.00 60.03 263 GLY A C 1
ATOM 2078 O O . GLY A 1 263 ? -23.394 -27.644 19.431 1.00 60.03 263 GLY A O 1
ATOM 2079 N N . PHE A 1 264 ? -24.812 -29.128 20.351 1.00 55.16 264 PHE A N 1
ATOM 2080 C CA . PHE A 1 264 ? -26.084 -28.711 19.727 1.00 55.16 264 PH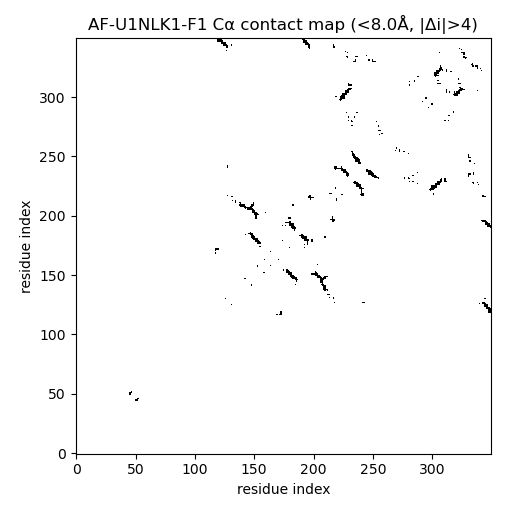E A CA 1
ATOM 2081 C C . PHE A 1 264 ? -26.420 -27.199 19.776 1.00 55.16 264 PHE A C 1
ATOM 2083 O O . PHE A 1 264 ? -27.412 -26.768 19.191 1.00 55.16 264 PHE A O 1
ATOM 2090 N N . SER A 1 265 ? -25.621 -26.380 20.461 1.00 61.78 265 SER A N 1
ATOM 2091 C CA . SER A 1 265 ? -25.727 -24.921 20.516 1.00 61.78 265 SER A CA 1
ATOM 2092 C C . SER A 1 265 ? -24.846 -24.184 19.496 1.00 61.78 265 SER A C 1
ATOM 2094 O O . SER A 1 265 ? -25.057 -22.988 19.302 1.00 61.78 265 SER A O 1
ATOM 2096 N N . GLN A 1 266 ? -23.921 -24.865 18.814 1.00 72.31 266 GLN A N 1
ATOM 2097 C CA . GLN A 1 266 ? -22.938 -24.252 17.912 1.00 72.31 266 GLN A CA 1
ATOM 2098 C C . GLN A 1 266 ? -23.590 -23.433 16.786 1.00 72.31 266 GLN A C 1
ATOM 2100 O O . GLN A 1 266 ? -23.298 -22.250 16.637 1.00 72.31 266 GLN A O 1
ATOM 2105 N N . SER A 1 267 ? -24.587 -23.995 16.100 1.00 75.12 267 SER A N 1
ATOM 2106 C CA . SER A 1 267 ? -25.265 -23.315 14.988 1.00 75.12 267 SER A CA 1
ATOM 2107 C C . SER A 1 267 ? -26.027 -22.048 15.401 1.00 75.12 267 SER A C 1
ATOM 2109 O O . SER A 1 267 ? -26.302 -21.189 14.571 1.00 75.12 267 SER A O 1
ATOM 2111 N N . ARG A 1 268 ? -26.445 -21.928 16.671 1.00 76.81 268 ARG A N 1
ATOM 2112 C CA . ARG A 1 268 ? -27.098 -20.707 17.180 1.00 76.81 268 ARG A CA 1
ATOM 2113 C C . ARG A 1 268 ? -26.078 -19.621 17.512 1.00 76.81 268 ARG A C 1
ATOM 2115 O O . ARG A 1 268 ? -26.408 -18.449 17.369 1.00 76.81 268 ARG A O 1
ATOM 2122 N N . PHE A 1 269 ? -24.881 -20.002 17.958 1.00 79.69 269 PHE A N 1
ATOM 2123 C CA . PHE A 1 269 ? -23.786 -19.064 18.200 1.00 79.69 269 PHE A CA 1
ATOM 2124 C C . PHE A 1 269 ? -23.232 -18.512 16.892 1.00 79.69 269 PHE A C 1
ATOM 2126 O O . PHE A 1 269 ? -23.097 -17.301 16.784 1.00 79.69 269 PHE A O 1
ATOM 2133 N N . GLU A 1 270 ? -23.012 -19.374 15.899 1.00 80.62 270 GLU A N 1
ATOM 2134 C CA . GLU A 1 270 ? -22.567 -18.973 14.558 1.00 80.62 270 GLU A CA 1
ATOM 2135 C C . GLU A 1 270 ? -23.551 -17.972 13.939 1.00 80.62 270 GLU A C 1
ATOM 2137 O O . GLU A 1 270 ? -23.172 -16.839 13.683 1.00 80.62 270 GLU A O 1
ATOM 2142 N N . ARG A 1 271 ? -24.854 -18.288 13.893 1.00 84.81 271 ARG A N 1
ATOM 2143 C CA . ARG A 1 271 ? -25.874 -17.347 13.380 1.00 84.81 271 ARG A CA 1
ATOM 2144 C C . ARG A 1 271 ? -25.909 -16.008 14.109 1.00 84.81 271 ARG A C 1
ATOM 2146 O O . ARG A 1 271 ? -26.154 -14.978 13.495 1.00 84.81 271 ARG A O 1
ATOM 2153 N N . ARG A 1 272 ? -25.736 -16.018 15.435 1.00 86.12 272 ARG A N 1
ATOM 2154 C CA . ARG A 1 272 ? -25.734 -14.778 16.220 1.00 86.12 272 ARG A CA 1
ATOM 2155 C C . ARG A 1 272 ? -24.493 -13.948 15.922 1.00 86.12 272 ARG A C 1
ATOM 2157 O O . ARG A 1 272 ? -24.598 -12.732 15.866 1.00 86.12 272 ARG A O 1
ATOM 2164 N N . ARG A 1 273 ? -23.347 -14.605 15.748 1.00 86.56 273 ARG A N 1
ATOM 2165 C CA . ARG A 1 273 ? -22.092 -13.968 15.364 1.00 86.56 273 ARG A CA 1
ATOM 2166 C C . ARG A 1 273 ? -22.205 -13.354 13.972 1.00 86.56 273 ARG A C 1
ATOM 2168 O O . ARG A 1 273 ? -21.890 -12.182 13.830 1.00 86.56 273 ARG A O 1
ATOM 2175 N N . ASP A 1 274 ? -22.715 -14.100 12.999 1.00 88.62 274 ASP A N 1
ATOM 2176 C CA . ASP A 1 274 ? -22.899 -13.613 11.628 1.00 88.62 274 ASP A CA 1
ATOM 2177 C C . ASP A 1 274 ? -23.810 -12.379 11.614 1.00 88.62 274 ASP A C 1
ATOM 2179 O O . ASP A 1 274 ? -23.462 -11.362 11.028 1.00 88.62 274 ASP A O 1
ATOM 2183 N N . GLN A 1 275 ? -24.909 -12.408 12.376 1.00 89.69 275 GLN A N 1
ATOM 2184 C CA . GLN A 1 275 ? -25.799 -11.253 12.524 1.00 89.69 275 GLN A CA 1
ATOM 2185 C C . GLN A 1 275 ? -25.120 -10.048 13.204 1.00 89.69 275 GLN A C 1
ATOM 2187 O O . GLN A 1 275 ? -25.415 -8.901 12.872 1.00 89.69 275 GLN A O 1
ATOM 2192 N N . GLN A 1 276 ? -24.232 -10.285 14.179 1.00 92.12 276 GLN A N 1
ATOM 2193 C CA . GLN A 1 276 ? -23.444 -9.217 14.807 1.00 92.12 276 GLN A CA 1
ATOM 2194 C C . GLN A 1 276 ? -22.464 -8.588 13.813 1.00 92.12 276 GLN A C 1
ATOM 2196 O O . GLN A 1 276 ? -22.348 -7.366 13.797 1.00 92.12 276 GLN A O 1
ATOM 2201 N N . ILE A 1 277 ? -21.801 -9.409 12.992 1.00 92.19 277 ILE A N 1
ATOM 2202 C CA . ILE A 1 277 ? -20.898 -8.947 11.932 1.00 92.19 277 ILE A CA 1
ATOM 2203 C C . ILE A 1 277 ? -21.687 -8.116 10.922 1.00 92.19 277 ILE A C 1
ATOM 2205 O O . ILE A 1 277 ? -21.342 -6.966 10.700 1.00 92.19 277 ILE A O 1
ATOM 2209 N N . GLU A 1 278 ? -22.790 -8.642 10.388 1.00 93.00 278 GLU A N 1
ATOM 2210 C CA . GLU A 1 278 ? -23.636 -7.941 9.411 1.00 93.00 278 GLU A CA 1
ATOM 2211 C C . GLU A 1 278 ? -24.088 -6.568 9.938 1.00 93.00 278 GLU A C 1
ATOM 2213 O O . GLU A 1 278 ? -23.918 -5.554 9.271 1.00 93.00 278 GLU A O 1
ATOM 2218 N N . THR A 1 279 ? -24.538 -6.505 11.197 1.00 94.19 279 THR A N 1
ATOM 2219 C CA . THR A 1 279 ? -24.937 -5.235 11.833 1.00 94.19 279 THR A CA 1
ATOM 2220 C C . THR A 1 279 ? -23.770 -4.247 11.948 1.00 94.19 279 THR A C 1
ATOM 2222 O O . THR A 1 279 ? -23.952 -3.043 11.761 1.00 94.19 279 THR A O 1
ATOM 2225 N N . HIS A 1 280 ? -22.574 -4.735 12.289 1.00 94.75 280 HIS A N 1
ATOM 2226 C CA . HIS A 1 280 ? -21.366 -3.911 12.380 1.00 94.75 280 HIS A CA 1
ATOM 2227 C C . HIS A 1 280 ? -20.973 -3.351 11.007 1.00 94.75 280 HIS A C 1
ATOM 2229 O O . HIS A 1 280 ? -20.700 -2.157 10.894 1.00 94.75 280 HIS A O 1
ATOM 2235 N N . ILE A 1 281 ? -21.023 -4.177 9.961 1.00 94.75 281 ILE A N 1
ATOM 2236 C CA . ILE A 1 281 ? -20.687 -3.781 8.588 1.00 94.75 281 ILE A CA 1
ATOM 2237 C C . ILE A 1 281 ? -21.703 -2.794 8.013 1.00 94.75 281 ILE A C 1
ATOM 2239 O O . ILE A 1 281 ? -21.303 -1.778 7.443 1.00 94.75 281 ILE A O 1
ATOM 2243 N N . ASP A 1 282 ? -22.998 -3.000 8.250 1.00 94.94 282 ASP A N 1
ATOM 2244 C CA . ASP A 1 282 ? -24.037 -2.039 7.866 1.00 94.94 282 ASP A CA 1
ATOM 2245 C C . ASP A 1 282 ? -23.810 -0.668 8.521 1.00 94.94 282 ASP A C 1
ATOM 2247 O O . ASP A 1 282 ? -23.933 0.379 7.875 1.00 94.94 282 ASP A O 1
ATOM 2251 N N . SER A 1 283 ? -23.435 -0.666 9.806 1.00 95.00 283 SER A N 1
ATOM 2252 C CA . SER A 1 283 ? -23.108 0.560 10.536 1.00 95.00 283 SER A CA 1
ATOM 2253 C C . SER A 1 283 ? -21.871 1.245 9.953 1.00 95.00 283 SER A C 1
ATOM 2255 O O . SER A 1 283 ? -21.916 2.441 9.672 1.00 95.00 283 SER A O 1
ATOM 2257 N N . ALA A 1 284 ? -20.790 0.495 9.722 1.00 95.81 284 ALA A N 1
ATOM 2258 C CA . ALA A 1 284 ? -19.555 0.985 9.111 1.00 95.81 284 ALA A CA 1
ATOM 2259 C C . ALA A 1 284 ? -19.808 1.628 7.739 1.00 95.81 284 ALA A C 1
ATOM 2261 O O . ALA A 1 284 ? -19.385 2.756 7.472 1.00 95.81 284 ALA A O 1
ATOM 2262 N N . ARG A 1 285 ? -20.576 0.945 6.886 1.00 96.69 285 ARG A N 1
ATOM 2263 C CA . ARG A 1 285 ? -20.963 1.427 5.559 1.00 96.69 285 ARG A CA 1
ATOM 2264 C C . ARG A 1 285 ? -21.792 2.710 5.638 1.00 96.69 285 ARG A C 1
ATOM 2266 O O . ARG A 1 285 ? -21.556 3.645 4.872 1.00 96.69 285 ARG A O 1
ATOM 2273 N N . SER A 1 286 ? -22.739 2.787 6.576 1.00 96.06 286 SER A N 1
ATOM 2274 C CA . SER A 1 286 ? -23.539 3.994 6.815 1.00 96.06 286 SER A CA 1
ATOM 2275 C C . SER A 1 286 ? -22.680 5.174 7.271 1.00 96.06 286 SER A C 1
ATOM 2277 O O . SER A 1 286 ? -22.889 6.294 6.795 1.00 96.06 286 SER A O 1
ATOM 2279 N N . THR A 1 287 ? -21.714 4.940 8.162 1.00 96.50 287 THR A N 1
ATOM 2280 C CA . THR A 1 287 ? -20.775 5.968 8.626 1.00 96.50 287 THR A CA 1
ATOM 2281 C C . THR A 1 287 ? -19.923 6.482 7.471 1.00 96.50 287 THR A C 1
ATOM 2283 O O . THR A 1 287 ? -19.908 7.688 7.227 1.00 96.50 287 THR A O 1
ATOM 2286 N N . LEU A 1 288 ? -19.298 5.586 6.695 1.00 95.94 288 LEU A N 1
ATOM 2287 C CA . LEU A 1 288 ? -18.480 5.970 5.540 1.00 95.94 288 LEU A CA 1
ATOM 2288 C C . LEU A 1 288 ? -19.294 6.772 4.518 1.00 95.94 288 LEU A C 1
ATOM 2290 O O . LEU A 1 288 ? -18.883 7.848 4.098 1.00 95.94 288 LEU A O 1
ATOM 2294 N N . LYS A 1 289 ? -20.486 6.293 4.154 1.00 96.38 289 LYS A N 1
ATOM 2295 C CA . LYS A 1 289 ? -21.361 6.984 3.200 1.00 96.38 289 LYS A CA 1
ATOM 2296 C C . LYS A 1 289 ? -21.774 8.376 3.679 1.00 96.38 289 LYS A C 1
ATOM 2298 O O . LYS A 1 289 ? -21.830 9.307 2.874 1.00 96.38 289 LYS A O 1
ATOM 2303 N N . THR A 1 290 ? -22.077 8.518 4.968 1.00 96.38 290 THR A N 1
ATOM 2304 C CA . THR A 1 290 ? -22.408 9.816 5.572 1.00 96.38 290 THR A CA 1
ATOM 2305 C C . THR A 1 290 ? -21.214 10.756 5.476 1.00 96.38 290 THR A C 1
ATOM 2307 O O . THR A 1 290 ? -21.351 11.849 4.935 1.00 96.38 290 THR A O 1
ATOM 2310 N N . PHE A 1 291 ? -20.029 10.287 5.876 1.00 94.81 291 PHE A N 1
ATOM 2311 C CA . PHE A 1 291 ? -18.795 11.063 5.790 1.00 94.81 291 PHE A CA 1
ATOM 2312 C C . PHE A 1 291 ? -18.489 11.517 4.355 1.00 94.81 291 PHE A C 1
ATOM 2314 O O . PHE A 1 291 ? -18.209 12.692 4.130 1.00 94.81 291 PHE A O 1
ATOM 2321 N N . LEU A 1 292 ? -18.625 10.628 3.365 1.00 93.94 292 LEU A N 1
ATOM 2322 C CA . LEU A 1 292 ? -18.438 10.958 1.945 1.00 93.94 292 LEU A CA 1
ATOM 2323 C C . LEU A 1 292 ? -19.456 11.979 1.422 1.00 93.94 292 LEU A C 1
ATOM 2325 O O . LEU A 1 292 ? -19.138 12.760 0.533 1.00 93.94 292 LEU A O 1
ATOM 2329 N N . THR A 1 293 ? -20.678 11.976 1.958 1.00 93.38 293 THR A N 1
ATOM 2330 C CA . THR A 1 293 ? -21.730 12.927 1.561 1.00 93.38 293 THR A CA 1
ATOM 2331 C C . THR A 1 293 ? -21.512 14.310 2.182 1.00 93.38 293 THR A C 1
ATOM 2333 O O . THR A 1 293 ? -21.879 15.320 1.584 1.00 93.38 293 THR A O 1
ATOM 2336 N N . GLU A 1 294 ? -20.945 14.361 3.388 1.00 92.62 294 GLU A N 1
ATOM 2337 C CA . GLU A 1 294 ? -20.663 15.603 4.118 1.00 92.62 294 GLU A CA 1
ATOM 2338 C C . GLU A 1 294 ? -19.330 16.247 3.710 1.00 92.62 294 GLU A C 1
ATOM 2340 O O . GLU A 1 294 ? -19.160 17.459 3.856 1.00 92.62 294 GLU A O 1
ATOM 2345 N N . THR A 1 295 ? -18.397 15.452 3.187 1.00 90.69 295 THR A N 1
ATOM 2346 C CA . THR A 1 295 ? -17.076 15.912 2.752 1.00 90.69 295 THR A CA 1
ATOM 2347 C C . THR A 1 295 ? -17.136 16.521 1.352 1.00 90.69 295 THR A C 1
ATOM 2349 O O . THR A 1 295 ? -17.798 16.006 0.453 1.00 90.69 295 THR A O 1
ATOM 2352 N N . ASP A 1 296 ? -16.407 17.619 1.145 1.00 86.69 296 ASP A N 1
ATOM 2353 C CA . ASP A 1 296 ? -16.282 18.236 -0.174 1.00 86.69 296 ASP A CA 1
ATOM 2354 C C . ASP A 1 296 ? -15.517 17.312 -1.133 1.00 86.69 296 ASP A C 1
ATOM 2356 O O . ASP A 1 296 ? -14.337 17.018 -0.932 1.00 86.69 296 ASP A O 1
ATOM 2360 N N . THR A 1 297 ? -16.184 16.890 -2.208 1.00 83.50 297 THR A N 1
ATOM 2361 C CA . THR A 1 297 ? -15.609 16.033 -3.252 1.00 83.50 297 THR A CA 1
ATOM 2362 C C . THR A 1 297 ? -14.346 16.607 -3.894 1.00 83.50 297 THR A C 1
ATOM 2364 O O . THR A 1 297 ? -13.532 15.844 -4.403 1.00 83.50 297 THR A O 1
ATOM 2367 N N . GLU A 1 298 ? -14.136 17.930 -3.871 1.00 85.19 298 GLU A N 1
ATOM 2368 C CA . GLU A 1 298 ? -12.918 18.537 -4.422 1.00 85.19 298 GLU A CA 1
ATOM 2369 C C . GLU A 1 298 ? -11.664 18.266 -3.570 1.00 85.19 298 GLU A C 1
ATOM 2371 O O . GLU A 1 298 ? -10.544 18.321 -4.098 1.00 85.19 298 GLU A O 1
ATOM 2376 N N . LEU A 1 299 ? -11.853 17.952 -2.282 1.00 86.50 299 LEU A N 1
ATOM 2377 C CA . LEU A 1 299 ? -10.793 17.618 -1.325 1.00 86.50 299 LEU A CA 1
ATOM 2378 C C . LEU A 1 299 ? -10.440 16.128 -1.324 1.00 86.50 299 LEU A C 1
ATOM 2380 O O . LEU A 1 299 ? -9.382 15.762 -0.814 1.00 86.50 299 LEU A O 1
ATOM 2384 N N . ILE A 1 300 ? -11.298 15.277 -1.885 1.00 88.94 300 ILE A N 1
ATOM 2385 C CA . ILE A 1 300 ? -11.106 13.827 -1.899 1.00 88.94 300 ILE A CA 1
ATOM 2386 C C . ILE A 1 300 ? -10.254 13.461 -3.114 1.00 88.94 300 ILE A C 1
ATOM 2388 O O . ILE A 1 300 ? -10.600 13.785 -4.251 1.00 88.94 300 ILE A O 1
ATOM 2392 N N . ASP A 1 301 ? -9.121 12.800 -2.874 1.00 89.31 301 ASP A N 1
ATOM 2393 C CA . ASP A 1 301 ? -8.318 12.219 -3.954 1.00 89.31 301 ASP A CA 1
ATOM 2394 C C . ASP A 1 301 ? -8.869 10.853 -4.354 1.00 89.31 301 ASP A C 1
ATOM 2396 O O . ASP A 1 301 ? -9.133 10.598 -5.526 1.00 89.31 301 ASP A O 1
ATOM 2400 N N . THR A 1 302 ? -9.068 9.990 -3.356 1.00 91.69 302 THR A N 1
ATOM 2401 C CA . THR A 1 302 ? -9.569 8.629 -3.536 1.00 91.69 302 THR A CA 1
ATOM 2402 C C . THR A 1 302 ? -10.108 8.060 -2.225 1.00 91.69 302 THR A C 1
ATOM 2404 O O . THR A 1 302 ? -9.697 8.482 -1.139 1.00 91.69 302 THR A O 1
ATOM 2407 N N . VAL A 1 303 ? -11.017 7.094 -2.327 1.00 95.25 303 VAL A N 1
ATOM 2408 C CA . VAL A 1 303 ? -11.548 6.310 -1.213 1.00 95.25 303 VAL A CA 1
ATOM 2409 C C . VAL A 1 303 ? -10.952 4.904 -1.242 1.00 95.25 303 VAL A C 1
ATOM 2411 O O . VAL A 1 303 ? -11.157 4.145 -2.189 1.00 95.25 303 VAL A O 1
ATOM 2414 N N . VAL A 1 304 ? -10.233 4.543 -0.183 1.00 96.06 304 VAL A N 1
ATOM 2415 C CA . VAL A 1 304 ? -9.567 3.248 -0.020 1.00 96.06 304 VAL A CA 1
ATOM 2416 C C . VAL A 1 304 ? -10.220 2.483 1.125 1.00 96.06 304 VAL A C 1
ATOM 2418 O O . VAL A 1 304 ? -10.343 3.002 2.235 1.00 96.06 304 VAL A O 1
ATOM 2421 N N . VAL A 1 305 ? -10.607 1.232 0.888 1.00 97.19 305 VAL A N 1
ATOM 2422 C CA . VAL A 1 305 ? -11.117 0.339 1.936 1.00 97.19 305 VAL A CA 1
ATOM 2423 C C . VAL A 1 305 ? -10.151 -0.826 2.129 1.00 97.19 305 VAL A C 1
ATOM 2425 O O . VAL A 1 305 ? -9.897 -1.617 1.225 1.00 97.19 305 VAL A O 1
ATOM 2428 N N . LEU A 1 306 ? -9.595 -0.921 3.330 1.00 96.81 306 LEU A N 1
ATOM 2429 C CA . LEU A 1 306 ? -8.627 -1.930 3.743 1.00 96.81 306 LEU A CA 1
ATOM 2430 C C . LEU A 1 306 ? -9.299 -2.897 4.708 1.00 96.81 306 LEU A C 1
ATOM 2432 O O . LEU A 1 306 ? -10.103 -2.467 5.532 1.00 96.81 306 LEU A O 1
ATOM 2436 N N . GLY A 1 307 ? -8.982 -4.190 4.673 1.00 93.94 307 GLY A N 1
ATOM 2437 C CA . GLY A 1 307 ? -9.639 -5.091 5.620 1.00 93.94 307 GLY A CA 1
ATOM 2438 C C . GLY A 1 307 ? -9.578 -6.582 5.350 1.00 93.94 307 GLY A C 1
ATOM 2439 O O . GLY A 1 307 ? -8.714 -7.087 4.637 1.00 93.94 307 GLY A O 1
ATOM 2440 N N . GLU A 1 308 ? -10.524 -7.300 5.955 1.00 92.12 308 GLU A N 1
ATOM 2441 C CA . GLU A 1 308 ? -10.723 -8.732 5.730 1.00 92.12 308 GLU A CA 1
ATOM 2442 C C . GLU A 1 308 ? -11.335 -8.983 4.344 1.00 92.12 308 GLU A C 1
ATOM 2444 O O . GLU A 1 308 ? -12.379 -8.427 4.008 1.00 92.12 308 GLU A O 1
ATOM 2449 N N . GLN A 1 309 ? -10.739 -9.891 3.563 1.00 89.62 309 GLN A N 1
ATOM 2450 C CA . GLN A 1 309 ? -11.171 -10.203 2.192 1.00 89.62 309 GLN A CA 1
ATOM 2451 C C . GLN A 1 309 ? -12.671 -10.492 2.063 1.00 89.62 309 GLN A C 1
ATOM 2453 O O . GLN A 1 309 ? -13.296 -10.103 1.083 1.00 89.62 309 GLN A O 1
ATOM 2458 N N . THR A 1 310 ? -13.247 -11.184 3.046 1.00 88.31 310 THR A N 1
ATOM 2459 C CA . THR A 1 310 ? -14.656 -11.594 3.037 1.00 88.31 310 THR A CA 1
ATOM 2460 C C . THR A 1 310 ? -15.636 -10.444 3.237 1.00 88.31 310 THR A C 1
ATOM 2462 O O . THR A 1 310 ? -16.824 -10.660 3.038 1.00 88.31 310 THR A O 1
ATOM 2465 N N . LEU A 1 311 ? -15.161 -9.268 3.658 1.00 90.88 311 LEU A N 1
ATOM 2466 C CA . LEU A 1 311 ? -15.986 -8.102 3.992 1.00 90.88 311 LEU A CA 1
ATOM 2467 C C . LEU A 1 311 ? -15.804 -6.953 2.992 1.00 90.88 311 LEU A C 1
ATOM 2469 O O . LEU A 1 311 ? -16.634 -6.054 2.938 1.00 90.88 311 LEU A O 1
ATOM 2473 N N . LEU A 1 312 ? -14.731 -6.966 2.190 1.00 92.12 312 LEU A N 1
ATOM 2474 C CA . LEU A 1 312 ? -14.425 -5.872 1.260 1.00 92.12 312 LEU A CA 1
ATOM 2475 C C . LEU A 1 312 ? -15.512 -5.678 0.197 1.00 92.12 312 LEU A C 1
ATOM 2477 O O . LEU A 1 312 ? -15.851 -4.540 -0.108 1.00 92.12 312 LEU A O 1
ATOM 2481 N N . SER A 1 313 ? -16.116 -6.763 -0.298 1.00 92.38 313 SER A N 1
ATOM 2482 C CA . SER A 1 313 ? -17.173 -6.686 -1.319 1.00 92.38 313 SER A CA 1
ATOM 2483 C C . SER A 1 313 ? -18.411 -5.906 -0.867 1.00 92.38 313 SER A C 1
ATOM 2485 O O . SER A 1 313 ? -19.172 -5.412 -1.696 1.00 92.38 313 SER A O 1
ATOM 2487 N N . ASP A 1 314 ? -18.616 -5.756 0.445 1.00 93.38 314 ASP A N 1
ATOM 2488 C CA . ASP A 1 314 ? -19.707 -4.948 0.994 1.00 93.38 314 ASP A CA 1
ATOM 2489 C C . ASP A 1 314 ? -19.453 -3.436 0.845 1.00 93.38 314 ASP A C 1
ATOM 2491 O O . ASP A 1 314 ? -20.301 -2.634 1.237 1.00 93.38 314 ASP A O 1
ATOM 2495 N N . PHE A 1 315 ? -18.315 -3.023 0.276 1.00 95.50 315 PHE A N 1
ATOM 2496 C CA . PHE A 1 315 ? -17.924 -1.625 0.071 1.00 95.50 315 PHE A CA 1
ATOM 2497 C C . PHE A 1 315 ? -17.639 -1.272 -1.402 1.00 95.50 315 PHE A C 1
ATOM 2499 O O . PHE A 1 315 ? -17.261 -0.132 -1.672 1.00 95.50 315 PHE A O 1
ATOM 2506 N N . ASP A 1 316 ? -17.887 -2.183 -2.353 1.00 93.38 316 ASP A N 1
ATOM 2507 C CA . ASP A 1 316 ? -17.583 -2.016 -3.789 1.00 93.38 316 ASP A CA 1
ATOM 2508 C C . ASP A 1 316 ? -18.151 -0.726 -4.418 1.00 93.38 316 ASP A C 1
ATOM 2510 O O . ASP A 1 316 ? -17.581 -0.182 -5.359 1.00 93.38 316 ASP A O 1
ATOM 2514 N N . ASP A 1 317 ? -19.291 -0.226 -3.936 1.00 93.75 317 ASP A N 1
ATOM 2515 C CA . ASP A 1 317 ? -19.931 0.995 -4.448 1.00 93.75 317 ASP A CA 1
ATOM 2516 C C . ASP A 1 317 ? -19.467 2.289 -3.762 1.00 93.75 317 ASP A C 1
ATOM 2518 O O . ASP A 1 317 ? -19.886 3.371 -4.173 1.00 93.75 317 ASP A O 1
ATOM 2522 N N . LEU A 1 318 ? -18.657 2.189 -2.705 1.00 93.81 318 LEU A N 1
ATOM 2523 C CA . LEU A 1 318 ? -18.131 3.332 -1.952 1.00 93.81 318 LEU A CA 1
ATOM 2524 C C . LEU A 1 318 ? -16.621 3.521 -2.128 1.00 93.81 318 LEU A C 1
ATOM 2526 O O . LEU A 1 318 ? -16.127 4.611 -1.850 1.00 93.81 318 LEU A O 1
ATOM 2530 N N . ALA A 1 319 ? -15.901 2.475 -2.534 1.00 94.56 319 ALA A N 1
ATOM 2531 C CA . ALA A 1 319 ? -14.448 2.459 -2.619 1.00 94.56 319 ALA A CA 1
ATOM 2532 C C . ALA A 1 319 ? -13.957 2.581 -4.067 1.00 94.56 319 ALA A C 1
ATOM 2534 O O . ALA A 1 319 ? -14.465 1.908 -4.961 1.00 94.56 319 ALA A O 1
ATOM 2535 N N . ASP A 1 320 ? -12.908 3.372 -4.282 1.00 92.69 320 ASP A N 1
ATOM 2536 C CA . ASP A 1 320 ? -12.152 3.361 -5.538 1.00 92.69 320 ASP A CA 1
ATOM 2537 C C . ASP A 1 320 ? -11.112 2.229 -5.542 1.00 92.69 320 ASP A C 1
ATOM 2539 O O . ASP A 1 320 ? -10.821 1.635 -6.581 1.00 92.69 320 ASP A O 1
ATOM 2543 N N . HIS A 1 321 ? -10.554 1.924 -4.365 1.00 91.62 321 HIS A N 1
ATOM 2544 C CA . HIS A 1 321 ? -9.557 0.877 -4.162 1.00 91.62 321 HIS A CA 1
ATOM 2545 C C . HIS A 1 321 ? -9.892 0.026 -2.941 1.00 91.62 321 HIS A C 1
ATOM 2547 O O . HIS A 1 321 ? -10.295 0.539 -1.897 1.00 91.62 321 HIS A O 1
ATOM 2553 N N . MET A 1 322 ? -9.673 -1.282 -3.063 1.00 93.50 322 MET A N 1
ATOM 2554 C CA . MET A 1 322 ? -9.867 -2.234 -1.977 1.00 93.50 322 MET A CA 1
ATOM 2555 C C . MET A 1 322 ? -8.684 -3.179 -1.886 1.00 93.50 322 MET A C 1
ATOM 2557 O O . MET A 1 322 ? -8.256 -3.733 -2.898 1.00 93.50 322 MET A O 1
ATOM 2561 N N . GLU A 1 323 ? -8.179 -3.387 -0.674 1.00 92.62 323 GLU A N 1
ATOM 2562 C CA . GLU A 1 323 ? -7.060 -4.295 -0.447 1.00 92.62 323 GLU A CA 1
ATOM 2563 C C . GLU A 1 323 ? -7.190 -5.041 0.879 1.00 92.62 323 GLU A C 1
ATOM 2565 O O . GLU A 1 323 ? -7.675 -4.533 1.893 1.00 92.62 323 GLU A O 1
ATOM 2570 N N . THR A 1 324 ? -6.747 -6.293 0.871 1.00 92.69 324 THR A N 1
ATOM 2571 C CA . THR A 1 324 ? -6.711 -7.114 2.074 1.00 92.69 324 THR A CA 1
ATOM 2572 C C . THR A 1 324 ? -5.519 -6.747 2.941 1.00 92.69 324 THR A C 1
ATOM 2574 O O . THR A 1 324 ? -4.387 -6.767 2.461 1.00 92.69 324 THR A O 1
ATOM 2577 N N . VAL A 1 325 ? -5.745 -6.516 4.231 1.00 89.44 325 VAL A N 1
ATOM 2578 C CA . VAL A 1 325 ? -4.685 -6.173 5.187 1.00 89.44 325 VAL A CA 1
ATOM 2579 C C . VAL A 1 325 ? -4.829 -7.003 6.462 1.00 89.44 325 VAL A C 1
ATOM 2581 O O . VAL A 1 325 ? -5.923 -7.144 7.007 1.00 89.44 325 VAL A O 1
ATOM 2584 N N . ASP A 1 326 ? -3.711 -7.529 6.970 1.00 78.62 326 ASP A N 1
ATOM 2585 C CA . ASP A 1 326 ? -3.645 -8.229 8.265 1.00 78.62 326 ASP A CA 1
ATOM 2586 C C . ASP A 1 326 ? -3.319 -7.237 9.396 1.00 78.62 326 ASP A C 1
ATOM 2588 O O . ASP A 1 326 ? -2.274 -7.320 10.041 1.00 78.62 326 ASP A O 1
ATOM 2592 N N . ALA A 1 327 ? -4.196 -6.251 9.606 1.00 79.31 3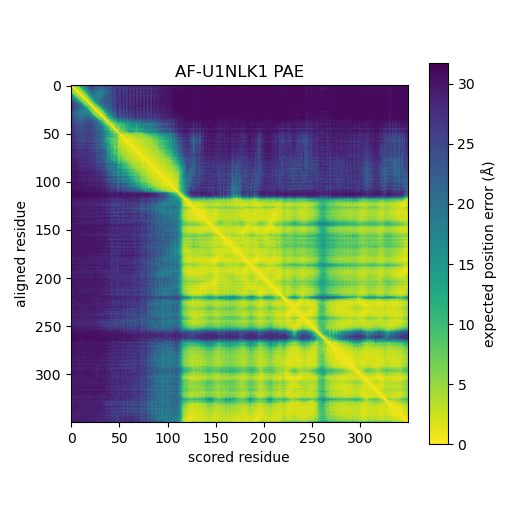27 ALA A N 1
ATOM 2593 C CA . ALA A 1 327 ? -4.050 -5.279 10.688 1.00 79.31 327 ALA A CA 1
ATOM 2594 C C . ALA A 1 327 ? -4.685 -5.808 11.979 1.00 79.31 327 ALA A C 1
ATOM 2596 O O . ALA A 1 327 ? -5.896 -6.052 12.056 1.00 79.31 327 ALA A O 1
ATOM 2597 N N . ARG A 1 328 ? -3.875 -5.970 13.029 1.00 80.62 328 ARG A N 1
ATOM 2598 C CA . ARG A 1 328 ? -4.298 -6.583 14.297 1.00 80.62 328 ARG A CA 1
ATOM 2599 C C . ARG A 1 328 ? -4.238 -5.603 15.459 1.00 80.62 328 ARG A C 1
ATOM 2601 O O . ARG A 1 328 ? -3.496 -4.632 15.452 1.00 80.62 328 ARG A O 1
ATOM 2608 N N . GLY A 1 329 ? -4.986 -5.925 16.510 1.00 85.62 329 GLY A N 1
ATOM 2609 C CA . GLY A 1 329 ? -5.010 -5.138 17.739 1.00 85.62 329 GLY A CA 1
ATOM 2610 C C . GLY A 1 329 ? -6.078 -4.050 17.732 1.00 85.62 329 GLY A C 1
ATOM 2611 O O . GLY A 1 329 ? -7.125 -4.214 17.100 1.00 85.62 329 GLY A O 1
ATOM 2612 N N . GLU A 1 330 ? -5.816 -2.998 18.507 1.00 88.81 330 GLU A N 1
ATOM 2613 C CA . GLU A 1 330 ? -6.736 -1.886 18.760 1.00 88.81 330 GLU A CA 1
ATOM 2614 C C . GLU A 1 330 ? -7.008 -1.062 17.491 1.00 88.81 330 GLU A C 1
ATOM 2616 O O . GLU A 1 330 ? -6.104 -0.933 16.661 1.00 88.81 330 GLU A O 1
ATOM 2621 N N . PRO A 1 331 ? -8.216 -0.476 17.341 1.00 90.62 331 PRO A N 1
ATOM 2622 C CA . PRO A 1 331 ? -8.634 0.206 16.115 1.00 90.62 331 PRO A CA 1
ATOM 2623 C C . PRO A 1 331 ? -7.645 1.248 15.589 1.00 90.62 331 PRO A C 1
ATOM 2625 O O . PRO A 1 331 ? -7.333 1.247 14.403 1.00 90.62 331 PRO A O 1
ATOM 2628 N N . GLU A 1 332 ? -7.119 2.105 16.466 1.00 90.69 332 GLU A N 1
ATOM 2629 C CA . GLU A 1 332 ? -6.210 3.187 16.076 1.00 90.69 332 GLU A CA 1
ATOM 2630 C C . GLU A 1 332 ? -4.881 2.652 15.532 1.00 90.69 332 GLU A C 1
ATOM 2632 O O . GLU A 1 332 ? -4.435 3.039 14.453 1.00 90.69 332 GLU A O 1
ATOM 2637 N N . LYS A 1 333 ? -4.267 1.711 16.254 1.00 90.56 333 LYS A N 1
ATOM 2638 C CA . LYS A 1 333 ? -2.999 1.104 15.848 1.00 90.56 333 LYS A CA 1
ATOM 2639 C C . LYS A 1 333 ? -3.160 0.284 14.570 1.00 90.56 333 LYS A C 1
ATOM 2641 O O . LYS A 1 333 ? -2.340 0.392 13.663 1.00 90.56 333 LYS A O 1
ATOM 2646 N N . ALA A 1 334 ? -4.234 -0.499 14.490 1.00 92.31 334 ALA A N 1
ATOM 2647 C CA . ALA A 1 334 ? -4.553 -1.291 13.313 1.00 92.31 334 ALA A CA 1
ATOM 2648 C C . ALA A 1 334 ? -4.747 -0.391 12.079 1.00 92.31 334 ALA A C 1
ATOM 2650 O O . ALA A 1 334 ? -4.241 -0.713 11.007 1.00 92.31 334 ALA A O 1
ATOM 2651 N N . LEU A 1 335 ? -5.414 0.759 12.231 1.00 94.62 335 LEU A N 1
ATOM 2652 C CA . LEU A 1 335 ? -5.577 1.736 11.155 1.00 94.62 335 LEU A CA 1
ATOM 2653 C C . LEU A 1 335 ? -4.228 2.288 10.685 1.00 94.62 335 LEU A C 1
ATOM 2655 O O . LEU A 1 335 ? -3.948 2.280 9.491 1.00 94.62 335 LEU A O 1
ATOM 2659 N N . GLN A 1 336 ? -3.368 2.719 11.609 1.00 92.00 336 GLN A N 1
ATOM 2660 C CA . GLN A 1 336 ? -2.043 3.247 11.264 1.00 92.00 336 GLN A CA 1
ATOM 2661 C C . GLN A 1 336 ? -1.178 2.214 10.528 1.00 92.00 336 GLN A C 1
ATOM 2663 O O . GLN A 1 336 ? -0.525 2.545 9.534 1.00 92.00 336 GLN A O 1
ATOM 2668 N N . GLU A 1 337 ? -1.187 0.960 10.987 1.00 92.06 337 GLU A N 1
ATOM 2669 C CA . GLU A 1 337 ? -0.491 -0.149 10.326 1.00 92.06 337 GLU A CA 1
ATOM 2670 C C . GLU A 1 337 ? -1.056 -0.406 8.923 1.00 92.06 337 GLU A C 1
ATOM 2672 O O . GLU A 1 337 ? -0.285 -0.534 7.973 1.00 92.06 337 GLU A O 1
ATOM 2677 N N . ALA A 1 338 ? -2.384 -0.403 8.775 1.00 94.38 338 ALA A N 1
ATOM 2678 C CA . ALA A 1 338 ? -3.060 -0.596 7.495 1.00 94.38 338 ALA A CA 1
ATOM 2679 C C . ALA A 1 338 ? -2.691 0.490 6.475 1.00 94.38 338 ALA A C 1
ATOM 2681 O O . ALA A 1 338 ? -2.285 0.169 5.359 1.00 94.38 338 ALA A O 1
ATOM 2682 N N . VAL A 1 339 ? -2.765 1.766 6.870 1.00 93.69 339 VAL A N 1
ATOM 2683 C CA . VAL A 1 339 ? -2.379 2.904 6.019 1.00 93.69 339 VAL A CA 1
ATOM 2684 C C . VAL A 1 339 ? -0.908 2.793 5.616 1.00 93.69 339 VAL A C 1
ATOM 2686 O O . VAL A 1 339 ? -0.559 2.965 4.450 1.00 93.69 339 VAL A O 1
ATOM 2689 N N . THR A 1 340 ? -0.037 2.460 6.569 1.00 90.44 340 THR A N 1
ATOM 2690 C CA . THR A 1 340 ? 1.403 2.324 6.313 1.00 90.44 340 THR A CA 1
ATOM 2691 C C . THR A 1 340 ? 1.708 1.185 5.338 1.00 90.44 340 THR A C 1
ATOM 2693 O O . THR A 1 340 ? 2.567 1.338 4.467 1.00 90.44 340 THR A O 1
ATOM 2696 N N . GLU A 1 341 ? 1.033 0.042 5.474 1.00 91.56 341 GLU A N 1
ATOM 2697 C CA . GLU A 1 341 ? 1.200 -1.099 4.571 1.00 91.56 341 GLU A CA 1
ATOM 2698 C C . GLU A 1 341 ? 0.701 -0.765 3.165 1.00 91.56 341 GLU A C 1
ATOM 2700 O O . GLU A 1 341 ? 1.446 -0.979 2.211 1.00 91.56 341 GLU A O 1
ATOM 2705 N N . PHE A 1 342 ? -0.491 -0.171 3.047 1.00 93.75 342 PHE A N 1
ATOM 2706 C CA . PHE A 1 342 ? -1.087 0.198 1.762 1.00 93.75 342 PHE A CA 1
ATOM 2707 C C . PHE A 1 342 ? -0.204 1.171 0.970 1.00 93.75 342 PHE A C 1
ATOM 2709 O O . PHE A 1 342 ? 0.047 0.955 -0.209 1.00 93.75 342 PHE A O 1
ATOM 2716 N N . TYR A 1 343 ? 0.358 2.197 1.620 1.00 93.00 343 TYR A N 1
ATOM 2717 C CA . TYR A 1 343 ? 1.264 3.157 0.972 1.00 93.00 343 TYR A CA 1
ATOM 2718 C C . TYR A 1 343 ? 2.720 2.676 0.843 1.00 93.00 343 TYR A C 1
ATOM 2720 O O . TYR A 1 343 ? 3.625 3.464 0.547 1.00 93.00 343 TYR A O 1
ATOM 2728 N N . THR A 1 344 ? 2.989 1.387 1.064 1.00 92.44 344 THR A N 1
ATOM 2729 C CA . THR A 1 344 ? 4.324 0.828 0.846 1.00 92.44 344 THR A CA 1
ATOM 2730 C C . THR A 1 344 ? 4.528 0.472 -0.625 1.00 92.44 344 THR A C 1
ATOM 2732 O O . THR A 1 344 ? 3.913 -0.447 -1.154 1.00 92.44 344 THR A O 1
ATOM 2735 N N . VAL A 1 345 ? 5.486 1.136 -1.272 1.00 94.50 345 VAL A N 1
ATOM 2736 C CA . VAL A 1 345 ? 5.919 0.809 -2.636 1.00 94.50 345 VAL A CA 1
ATOM 2737 C C . VAL A 1 345 ? 6.884 -0.367 -2.584 1.00 94.50 345 VAL A C 1
ATOM 2739 O O . VAL A 1 345 ? 7.949 -0.275 -1.961 1.00 94.50 345 VAL A O 1
ATOM 2742 N N . ARG A 1 346 ? 6.543 -1.467 -3.257 1.00 95.19 346 ARG A N 1
ATOM 2743 C CA . ARG A 1 346 ? 7.426 -2.637 -3.358 1.00 95.19 346 ARG A CA 1
ATOM 2744 C C . ARG A 1 346 ? 8.204 -2.575 -4.656 1.00 95.19 346 ARG A C 1
ATOM 2746 O O . ARG A 1 346 ? 7.621 -2.464 -5.727 1.00 95.19 346 ARG A O 1
ATOM 2753 N N . VAL A 1 347 ? 9.522 -2.663 -4.557 1.00 96.00 347 VAL A N 1
ATOM 2754 C CA . VAL A 1 347 ? 10.438 -2.556 -5.691 1.00 96.00 347 VAL A CA 1
ATOM 2755 C C . VAL A 1 347 ? 11.216 -3.846 -5.798 1.00 96.00 347 VAL A C 1
ATOM 2757 O O . VAL A 1 347 ? 11.992 -4.166 -4.902 1.00 96.00 347 VAL A O 1
ATOM 2760 N N . SER A 1 348 ? 11.028 -4.580 -6.888 1.00 94.94 348 SER A N 1
ATOM 2761 C CA . SER A 1 348 ? 11.782 -5.807 -7.140 1.00 94.94 348 SER A CA 1
ATOM 2762 C C . SER A 1 348 ? 12.788 -5.586 -8.259 1.00 94.94 348 SER A C 1
ATOM 2764 O O . SER A 1 348 ? 12.428 -5.103 -9.335 1.00 94.94 348 SER A O 1
ATOM 2766 N N . ILE A 1 349 ? 14.040 -5.960 -8.004 1.00 94.00 349 ILE A N 1
ATOM 2767 C CA . ILE A 1 349 ? 15.120 -5.948 -8.990 1.00 94.00 349 ILE A CA 1
ATOM 2768 C C . ILE A 1 349 ? 15.047 -7.249 -9.797 1.00 94.00 349 ILE A C 1
ATOM 2770 O O . ILE A 1 349 ? 15.103 -8.338 -9.213 1.00 94.00 349 ILE A O 1
ATOM 2774 N N . LEU A 1 350 ? 14.894 -7.114 -11.117 1.00 89.12 350 LEU A N 1
ATOM 2775 C CA . LEU A 1 350 ? 14.633 -8.206 -12.063 1.00 89.12 350 LEU A CA 1
ATOM 2776 C C . LEU A 1 350 ? 15.910 -8.831 -12.620 1.00 89.12 350 LEU A C 1
ATOM 2778 O O . LEU A 1 350 ? 16.773 -8.083 -13.151 1.00 89.12 350 LEU A O 1
#

Mean predicted aligned error: 16.46 Å

Secondary structure (DSSP, 8-state):
-----------------------------------TTHHHHHHHHHHHTTHHHHHHHHHHHHHHHHHHHHHHHHHHHHHHHHHHHHHHHHHHHHHHHHHHHHHHHHHHHHT--SS-----SEEEEE-HHHHHHHHHHHHT-B-STT-EEEEEE-SGGGS-HHHHHHHGGGHHHHHTT-SEEEEEETTSS-EEEEE-SSPPSPEEEEESB----GGGTSPPTT-EEEEEEE-SSEEEEEEE-SS-EEEEEEEE----------STTHHHHHHHHHHHHHHHHHHHHHHHHHHHHHS-TTTEEEEEEEE-HHHHGGGTTT-SEEEE----SSHHHHHHHHHHHHTPEEEEE-

Sequence (350 aa):
VTGTTRVFKCEFQQIANVGVGSRGLCLLLISVRSSRHSVGYLCMIDELLGRAELKARIEELEEENHHLKRRVEAEEERRSEAVSERQSAEATINQLEDKITQLEDAVSRARGSDSEALSFREVHRYRQAKAESLIERLNSYHAPPDGAYTGMIHDTDAIPDALREQLDDRVALLQRRLPCIVVVDDTGIISLSLEVPHPPNAFAGWDESFSLQKRWIQPTHRRQSIIALVRSDVFALCTYDGETIDTVDLTQTAITEQHSKGGFSQSRFERRRDQQIETHIDSARSTLKTFLTETDTELIDTVVVLGEQTLLSDFDDLADHMETVDARGEPEKALQEAVTEFYTVRVSIL

Foldseek 3Di:
DDDDDDDDDDDDDDDDDDDDDDDDDDDDPPPPVDDPPVVVVVVVVCVVVCVVVVVVVVVVVVVVVVVVVVVVVVVVVVVVVVVVVVVVVVVVVVVVVVVVVVVVVVVVVVVDDDPPPDDFPDKDKAFFPRVVVVLVVQQVQFAPFLFKKKWFDAALVLDDPVVCVVCPVCSVVVRVVHRWIFIAGPVRPDTKTKDFLAGDPTDIDGGRGYDDDPCRLFADPQAWEWEWEDELFWIWIWTHHSPDTGTDDTGGHDADDDDPPDDPCRVVSVVVRVVSSVVVLVVNLVVLVVCVVPDDPSRHPFYEYEYDPVSQVSCVVPGPYYYYDPQDDGHVRSRVRRVRVSSIMMMTHD